Protein AF-C7DI67-F1 (afdb_monomer_lite)

Radius of gyration: 21.05 Å; chains: 1; bounding box: 58×27×81 Å

Sequence (191 aa):
MQEEKDVVPQWITAHDLLIRLKDELIGKAIALLHKEESEGRIKISGTLMSTPDKNSENENDMFILNNITAKIDEMHVQYESYLSSNSEKDPALIKRIEDLKKFLMAMDSINILVEYSKAMDPWIDEAALEIKSESAAQIIADTASRNPDRVEILNYICKNSYFRNEVLSKAELEIVESAARIILAHSNKIG

Foldseek 3Di:
DPPPDPDPQQLVVLLVLLVLLLVVLLVVLLVLVVVCVVVVVDDPPDDPDDDDDVVVVSVVSVVVLVVLLVCLVVLVVVLVVLVPDDDDQDPVSVVVSVSSVVVSVSNVSSNLSVVLSVVSPVLSVQSNVPSPDPHSLCSLLVSLLVDVSSLVSLVCLLPDCCNVPPRDDPVSNCSSVSSNVVNVVVVVVVD

pLDDT: mean 81.7, std 16.2, range [32.78, 97.44]

Structure (mmCIF, N/CA/C/O backbone):
data_AF-C7DI67-F1
#
_entry.id   AF-C7DI67-F1
#
loop_
_atom_site.group_PDB
_atom_site.id
_atom_site.type_symbol
_atom_site.label_atom_id
_atom_site.label_alt_id
_atom_site.label_comp_id
_atom_site.label_asym_id
_atom_site.label_entity_id
_atom_site.label_seq_id
_atom_site.pdbx_PDB_ins_code
_atom_site.Cartn_x
_atom_site.Cartn_y
_atom_site.Cartn_z
_atom_site.occupancy
_atom_site.B_iso_or_equiv
_atom_site.auth_seq_id
_atom_site.auth_comp_id
_atom_site.auth_asym_id
_atom_site.auth_atom_id
_atom_site.pdbx_PDB_model_num
ATOM 1 N N . MET A 1 1 ? 12.203 -10.598 -42.333 1.00 41.31 1 MET A N 1
ATOM 2 C CA . MET A 1 1 ? 11.483 -9.660 -41.452 1.00 41.31 1 MET A CA 1
ATOM 3 C C . MET A 1 1 ? 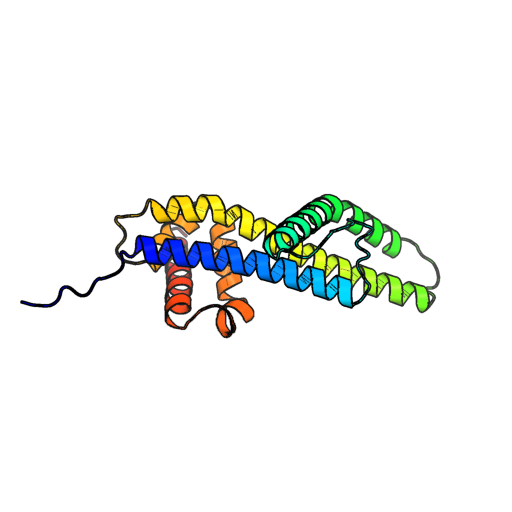11.392 -10.331 -40.100 1.00 41.31 1 MET A C 1
ATOM 5 O O . MET A 1 1 ? 10.694 -11.328 -39.991 1.00 41.31 1 MET A O 1
ATOM 9 N N . GLN A 1 2 ? 12.209 -9.902 -39.138 1.00 42.56 2 GLN A N 1
ATOM 10 C CA . GLN A 1 2 ? 11.999 -10.273 -37.740 1.00 42.56 2 GLN A CA 1
ATOM 11 C C . GLN A 1 2 ? 10.811 -9.447 -37.257 1.00 42.56 2 GLN A C 1
ATOM 13 O O . GLN A 1 2 ? 10.811 -8.234 -37.444 1.00 42.56 2 GLN A O 1
ATOM 18 N N . GLU A 1 3 ? 9.793 -10.112 -36.720 1.00 42.72 3 GLU A N 1
ATOM 19 C CA . GLU A 1 3 ? 8.748 -9.453 -35.944 1.00 42.72 3 GLU A CA 1
ATOM 20 C C . GLU A 1 3 ? 9.446 -8.737 -34.782 1.00 42.72 3 GLU A C 1
ATOM 22 O O . GLU A 1 3 ? 10.059 -9.385 -33.927 1.00 42.72 3 GLU A O 1
ATOM 27 N N . GLU A 1 4 ? 9.430 -7.404 -34.794 1.00 46.53 4 GLU A N 1
ATOM 28 C CA . GLU A 1 4 ? 9.723 -6.622 -33.600 1.00 46.53 4 GLU A CA 1
ATOM 29 C C . GLU A 1 4 ? 8.701 -7.067 -32.557 1.00 46.53 4 GLU A C 1
ATOM 31 O O . GLU A 1 4 ? 7.512 -6.783 -32.665 1.00 46.53 4 GLU A O 1
ATOM 36 N N . LYS A 1 5 ? 9.144 -7.863 -31.579 1.00 53.22 5 LYS A N 1
ATOM 37 C CA . LYS A 1 5 ? 8.357 -8.057 -30.366 1.00 53.22 5 LYS A CA 1
ATOM 38 C C . LYS A 1 5 ? 8.147 -6.664 -29.793 1.00 53.22 5 LYS A C 1
ATOM 40 O O . LYS A 1 5 ? 9.140 -6.005 -29.498 1.00 53.22 5 LYS A O 1
ATO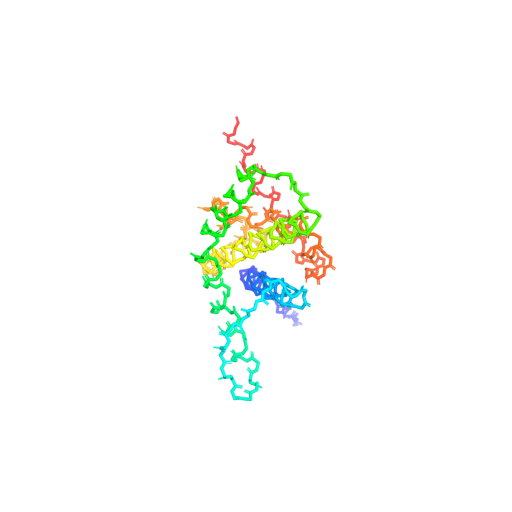M 45 N N . ASP A 1 6 ? 6.897 -6.247 -29.637 1.00 54.84 6 ASP A N 1
ATOM 46 C CA . ASP A 1 6 ? 6.540 -5.045 -28.888 1.00 54.84 6 ASP A CA 1
ATOM 47 C C . ASP A 1 6 ? 7.069 -5.196 -27.453 1.00 54.84 6 ASP A C 1
ATOM 49 O O . ASP A 1 6 ? 6.434 -5.788 -26.578 1.00 54.84 6 ASP A O 1
ATOM 53 N N . VAL A 1 7 ? 8.303 -4.744 -27.219 1.00 76.25 7 VAL A N 1
ATOM 54 C CA . VAL A 1 7 ? 8.907 -4.720 -25.891 1.00 76.25 7 VAL A CA 1
ATOM 55 C C . VAL A 1 7 ? 8.345 -3.495 -25.193 1.00 76.25 7 VAL A C 1
ATOM 57 O O . VAL A 1 7 ? 8.689 -2.367 -25.539 1.00 76.25 7 VAL A O 1
ATOM 60 N N . VAL A 1 8 ? 7.480 -3.723 -24.206 1.00 83.44 8 VAL A N 1
ATOM 61 C CA . VAL A 1 8 ? 6.951 -2.652 -23.358 1.00 83.44 8 VAL A CA 1
ATOM 62 C C . VAL A 1 8 ? 8.129 -1.906 -22.706 1.00 83.44 8 VAL A C 1
ATOM 64 O O . VAL A 1 8 ? 8.978 -2.544 -22.067 1.00 83.44 8 VAL A O 1
ATOM 67 N N . PRO A 1 9 ? 8.220 -0.573 -22.866 1.00 90.12 9 PRO A N 1
ATOM 68 C CA . PRO A 1 9 ? 9.235 0.235 -22.206 1.00 90.12 9 PRO A CA 1
ATOM 69 C C . PRO A 1 9 ? 9.248 0.026 -20.690 1.00 90.12 9 PRO A C 1
ATOM 71 O O . PRO A 1 9 ? 8.206 -0.018 -20.042 1.00 90.12 9 PRO A O 1
ATOM 74 N N . GLN A 1 10 ? 10.443 -0.051 -20.105 1.00 93.06 10 GLN A N 1
ATOM 75 C CA . GLN A 1 10 ? 10.614 -0.374 -18.684 1.00 93.06 10 GLN A CA 1
ATOM 76 C C . GLN A 1 10 ? 9.978 0.654 -17.740 1.00 93.06 10 GLN A C 1
ATOM 78 O O . GLN A 1 10 ? 9.508 0.285 -16.666 1.00 93.06 10 GLN A O 1
ATOM 83 N N . TRP A 1 11 ? 9.921 1.922 -18.153 1.00 92.12 11 TRP A N 1
ATOM 84 C CA . TRP A 1 11 ? 9.253 2.979 -17.397 1.00 92.12 11 TRP A CA 1
ATOM 85 C C . TRP A 1 11 ? 7.732 2.797 -17.352 1.00 92.12 11 TRP A C 1
ATOM 87 O O . TRP A 1 11 ? 7.143 3.066 -16.313 1.00 92.12 11 TRP A O 1
ATOM 97 N N . ILE A 1 12 ? 7.111 2.259 -18.413 1.00 93.06 12 ILE A N 1
ATOM 98 C CA . ILE A 1 12 ? 5.677 1.922 -18.415 1.00 93.06 12 ILE A CA 1
ATOM 99 C C . ILE A 1 12 ? 5.429 0.791 -17.423 1.00 93.06 12 ILE A C 1
ATOM 101 O O . ILE A 1 12 ? 4.568 0.908 -16.561 1.00 93.06 12 ILE A O 1
ATOM 105 N N . THR A 1 13 ? 6.250 -0.262 -17.466 1.00 93.94 13 THR A N 1
ATOM 106 C CA . THR A 1 13 ? 6.152 -1.376 -16.512 1.00 93.94 13 THR A CA 1
ATOM 107 C C . THR A 1 13 ? 6.290 -0.909 -15.059 1.00 93.94 13 THR A C 1
ATOM 109 O O . THR A 1 13 ? 5.547 -1.369 -14.197 1.00 93.94 13 THR A O 1
ATOM 112 N N . ALA A 1 14 ? 7.231 -0.003 -14.770 1.00 95.25 14 ALA A N 1
ATOM 113 C CA . ALA A 1 14 ? 7.402 0.557 -13.429 1.00 95.25 14 ALA A CA 1
ATOM 114 C C . ALA A 1 14 ? 6.194 1.407 -13.006 1.00 95.25 14 ALA A C 1
ATOM 116 O O . ALA A 1 14 ? 5.673 1.228 -11.908 1.00 95.25 14 ALA A O 1
ATOM 117 N N . HIS A 1 15 ? 5.740 2.300 -13.884 1.00 95.12 15 HIS A N 1
ATOM 118 C CA . HIS A 1 15 ? 4.594 3.173 -13.657 1.00 95.12 15 HIS A CA 1
ATOM 119 C C . HIS A 1 15 ? 3.305 2.382 -13.389 1.00 95.12 15 HIS A C 1
ATOM 121 O O . HIS A 1 15 ? 2.652 2.599 -12.369 1.00 95.12 15 HIS A O 1
ATOM 127 N N . ASP A 1 16 ? 2.979 1.414 -14.246 1.00 95.56 16 ASP A N 1
ATOM 128 C CA . ASP A 1 16 ? 1.764 0.602 -14.122 1.00 95.56 16 ASP A CA 1
ATOM 129 C C . ASP A 1 16 ? 1.781 -0.246 -12.847 1.00 95.56 16 ASP A C 1
ATOM 131 O O . ASP A 1 16 ? 0.767 -0.368 -12.156 1.00 95.56 16 ASP A O 1
ATOM 135 N N . LEU A 1 17 ? 2.950 -0.788 -12.486 1.00 96.94 17 LEU A N 1
ATOM 136 C CA . LEU A 1 17 ? 3.122 -1.515 -11.233 1.00 96.94 17 LEU A CA 1
ATOM 137 C C . LEU A 1 17 ? 2.886 -0.610 -10.016 1.00 96.94 17 LEU A C 1
ATOM 139 O O . LEU A 1 17 ? 2.222 -1.029 -9.069 1.00 96.94 17 LEU A O 1
ATOM 143 N N . LEU A 1 18 ? 3.394 0.627 -10.031 1.00 97.44 18 LEU A N 1
ATOM 144 C CA . LEU A 1 18 ? 3.177 1.581 -8.941 1.00 97.44 18 LEU A CA 1
ATOM 145 C C . LEU A 1 18 ? 1.705 2.013 -8.836 1.00 97.44 18 LEU A C 1
ATOM 147 O O . LEU A 1 18 ? 1.180 2.048 -7.725 1.00 97.44 18 LEU A O 1
ATOM 151 N N . ILE A 1 19 ? 1.015 2.261 -9.956 1.00 96.75 19 ILE A N 1
ATOM 152 C CA . ILE A 1 19 ? -0.437 2.528 -9.954 1.00 96.75 19 ILE A CA 1
ATOM 153 C C . ILE A 1 19 ? -1.189 1.358 -9.327 1.00 96.75 19 ILE A C 1
ATOM 155 O O . ILE A 1 19 ? -1.980 1.545 -8.405 1.00 96.75 19 ILE A O 1
ATOM 159 N N . ARG A 1 20 ? -0.900 0.136 -9.776 1.00 95.81 20 ARG A N 1
ATOM 160 C CA . ARG A 1 20 ? -1.569 -1.055 -9.257 1.00 95.81 20 ARG A CA 1
ATOM 161 C C . ARG A 1 20 ? -1.340 -1.229 -7.756 1.00 95.81 20 ARG A C 1
ATOM 163 O O . ARG A 1 20 ? -2.271 -1.525 -7.018 1.00 95.81 20 ARG A O 1
ATOM 170 N N . LEU A 1 21 ? -0.106 -1.043 -7.292 1.00 96.88 21 LEU A N 1
ATOM 171 C CA . LEU A 1 21 ? 0.229 -1.115 -5.869 1.00 96.88 21 LEU A CA 1
ATOM 172 C C . LEU A 1 21 ? -0.517 -0.053 -5.047 1.00 96.88 21 LEU A C 1
ATOM 174 O O . LEU A 1 21 ? -0.987 -0.368 -3.953 1.00 96.88 21 LEU A O 1
ATOM 178 N N . LYS A 1 22 ? -0.672 1.166 -5.577 1.00 96.31 22 LYS A N 1
ATOM 179 C CA . LYS A 1 22 ? -1.479 2.226 -4.957 1.00 96.31 22 LYS A CA 1
ATOM 180 C C . LYS A 1 22 ? -2.940 1.796 -4.820 1.00 96.31 22 LYS A C 1
ATOM 182 O O . LYS A 1 22 ? -3.493 1.884 -3.724 1.00 96.31 22 LYS A O 1
ATOM 187 N N . ASP A 1 23 ? -3.541 1.301 -5.898 1.00 93.38 23 ASP A N 1
ATOM 188 C CA . ASP A 1 23 ? -4.940 0.858 -5.895 1.00 93.38 23 ASP A CA 1
ATOM 189 C C . ASP A 1 23 ? -5.169 -0.281 -4.890 1.00 93.38 23 ASP A C 1
ATOM 191 O O . ASP A 1 23 ? -6.177 -0.309 -4.187 1.00 93.38 23 ASP A O 1
ATOM 195 N N . GLU A 1 24 ? -4.199 -1.184 -4.748 1.00 95.25 24 GLU A N 1
ATOM 196 C CA . GLU A 1 24 ? -4.250 -2.301 -3.797 1.00 95.25 24 GLU A CA 1
ATOM 197 C C . GLU A 1 24 ? -4.090 -1.857 -2.335 1.00 95.25 24 GLU A C 1
ATOM 199 O O . GLU A 1 24 ? -4.715 -2.433 -1.440 1.00 95.25 24 GLU A O 1
ATOM 204 N N . LEU A 1 25 ? -3.301 -0.810 -2.063 1.00 94.88 25 LEU A N 1
ATOM 205 C CA . LEU A 1 25 ? -3.246 -0.190 -0.733 1.00 94.88 25 LEU A CA 1
ATOM 206 C C . LEU A 1 25 ? -4.605 0.418 -0.355 1.00 94.88 25 LEU A C 1
ATOM 208 O O . LEU A 1 25 ? -5.091 0.174 0.753 1.00 94.88 25 LEU A O 1
ATOM 212 N N . ILE A 1 26 ? -5.240 1.143 -1.284 1.00 91.38 26 ILE A N 1
ATOM 213 C CA . ILE A 1 26 ? -6.584 1.712 -1.093 1.00 91.38 26 ILE A CA 1
ATOM 214 C C . ILE A 1 26 ? -7.611 0.595 -0.895 1.00 91.38 26 ILE A C 1
ATOM 216 O O . ILE A 1 26 ? -8.355 0.605 0.086 1.00 91.38 26 ILE A O 1
ATOM 220 N N . GLY A 1 27 ? -7.621 -0.405 -1.779 1.00 90.06 27 GLY A N 1
ATOM 221 C CA . GLY A 1 27 ? -8.543 -1.537 -1.707 1.00 90.06 27 GLY A CA 1
ATOM 222 C C . GLY A 1 27 ? -8.436 -2.284 -0.378 1.00 90.06 27 GLY A C 1
ATOM 223 O O . GLY A 1 27 ? -9.449 -2.640 0.226 1.00 90.06 27 GLY A O 1
ATOM 224 N N . LYS A 1 28 ? -7.217 -2.440 0.149 1.00 90.88 28 LYS A N 1
ATOM 225 C CA . LYS A 1 28 ? -6.990 -3.036 1.467 1.00 90.88 28 LYS A CA 1
ATOM 226 C C . LYS A 1 28 ? -7.491 -2.160 2.617 1.00 90.88 28 LYS A C 1
ATOM 228 O O . LYS A 1 28 ? -8.026 -2.703 3.584 1.00 90.88 28 LYS A O 1
ATOM 233 N N . ALA A 1 29 ? -7.347 -0.837 2.527 1.00 89.88 29 ALA A N 1
ATOM 234 C CA . ALA A 1 29 ? -7.889 0.085 3.526 1.00 89.88 29 ALA A CA 1
ATOM 235 C C . ALA A 1 29 ? -9.425 0.012 3.572 1.00 89.88 29 ALA A C 1
ATOM 237 O O . ALA A 1 29 ? -10.002 -0.116 4.652 1.00 89.88 29 ALA A O 1
ATOM 238 N N . ILE A 1 30 ? -10.073 -0.014 2.403 1.00 86.81 30 ILE A N 1
ATOM 239 C CA . ILE A 1 30 ? -11.528 -0.187 2.272 1.00 86.81 30 ILE A CA 1
ATOM 240 C C . ILE A 1 30 ? -11.967 -1.556 2.814 1.00 86.81 30 ILE A C 1
ATOM 242 O O . ILE A 1 30 ? -12.925 -1.654 3.578 1.00 86.81 30 ILE A O 1
ATOM 246 N N . ALA A 1 31 ? -11.239 -2.630 2.495 1.00 88.56 31 ALA A N 1
ATOM 247 C CA . ALA A 1 31 ? -11.551 -3.963 3.010 1.00 88.56 31 ALA A CA 1
ATOM 248 C C . ALA A 1 31 ? -11.455 -4.040 4.546 1.00 88.56 31 ALA A C 1
ATOM 250 O O . ALA A 1 31 ? -12.284 -4.690 5.186 1.00 88.56 31 ALA A O 1
ATOM 251 N N . LEU A 1 32 ? -10.468 -3.366 5.149 1.00 88.50 32 LEU A N 1
ATOM 252 C CA . LEU A 1 32 ? -10.369 -3.245 6.605 1.00 88.50 32 LEU A CA 1
ATOM 253 C C . LEU A 1 32 ? -11.535 -2.436 7.181 1.00 88.50 32 LEU A C 1
ATOM 255 O O . LEU A 1 32 ? -12.115 -2.865 8.175 1.00 88.50 32 LEU A O 1
ATOM 259 N N . LEU A 1 33 ? -11.927 -1.332 6.542 1.00 85.00 33 LEU A N 1
ATOM 260 C CA . LEU A 1 33 ? -13.081 -0.532 6.957 1.00 85.00 33 LEU A CA 1
ATOM 261 C C . LEU A 1 33 ? -14.369 -1.372 6.994 1.00 85.00 33 LEU A C 1
ATOM 263 O O . LEU A 1 33 ? -15.036 -1.430 8.028 1.00 85.00 33 LEU A O 1
ATOM 267 N N . HIS A 1 34 ? -14.673 -2.087 5.908 1.00 84.31 34 HIS A N 1
ATOM 268 C CA . HIS A 1 34 ? -15.852 -2.956 5.828 1.00 84.31 34 HIS A CA 1
ATOM 269 C C . HIS A 1 34 ? -15.811 -4.111 6.830 1.00 84.31 34 HIS A C 1
ATOM 271 O O . HIS A 1 34 ? -16.842 -4.510 7.375 1.00 84.31 34 HIS A O 1
ATOM 277 N N . LYS A 1 35 ? -14.622 -4.646 7.124 1.00 85.81 35 LYS A N 1
ATOM 278 C CA . LYS A 1 35 ? -14.467 -5.652 8.176 1.00 85.81 35 LYS A CA 1
ATOM 279 C C . LYS A 1 35 ? -14.860 -5.080 9.540 1.00 85.81 35 LYS A C 1
ATOM 281 O O . LYS A 1 35 ? -15.667 -5.689 10.241 1.00 85.81 35 LYS A O 1
ATOM 286 N N . GLU A 1 36 ? -14.349 -3.907 9.897 1.00 82.50 36 GLU A N 1
ATOM 287 C CA . GLU A 1 36 ? -14.667 -3.247 11.170 1.00 82.50 36 GLU A CA 1
ATOM 288 C C . GLU A 1 36 ? -16.152 -2.849 11.283 1.00 82.50 36 GLU A C 1
ATOM 290 O O . GLU A 1 36 ? -16.734 -2.925 12.371 1.00 82.50 36 GLU A O 1
ATOM 295 N N . GLU A 1 37 ? -16.790 -2.492 10.164 1.00 79.06 37 GLU A N 1
ATOM 296 C CA . GLU A 1 37 ? -18.241 -2.295 10.076 1.00 79.06 37 GLU A CA 1
ATOM 297 C C . GLU A 1 37 ? -19.005 -3.604 10.327 1.00 79.06 37 GLU A C 1
ATOM 299 O O . GLU A 1 37 ? -19.897 -3.649 11.178 1.00 79.06 37 GLU A O 1
ATOM 304 N N . SER A 1 38 ? -18.625 -4.693 9.649 1.00 79.62 38 SER A N 1
ATOM 305 C CA . SER A 1 38 ? -19.274 -6.004 9.801 1.00 79.62 38 SER A CA 1
ATOM 306 C C . SER A 1 38 ? -19.144 -6.575 11.217 1.00 79.62 38 SER A C 1
ATOM 308 O O . SER A 1 38 ? -20.039 -7.268 11.703 1.00 79.62 38 SER A O 1
ATOM 310 N N . GLU A 1 39 ? -18.053 -6.240 11.910 1.00 79.25 39 GLU A N 1
ATOM 311 C CA . GLU A 1 39 ? -17.815 -6.613 13.304 1.00 79.25 39 GLU A CA 1
ATOM 312 C C . GLU A 1 39 ? -18.511 -5.660 14.300 1.00 79.25 39 GLU A C 1
ATOM 314 O O . GLU A 1 39 ? -18.400 -5.835 15.516 1.00 79.25 39 GLU A O 1
ATOM 319 N N . GLY A 1 40 ? -19.263 -4.671 13.801 1.00 69.38 40 GLY A N 1
ATOM 320 C CA . GLY A 1 40 ? -20.090 -3.755 14.585 1.00 69.38 40 GLY A CA 1
ATOM 321 C C . GLY A 1 40 ? -19.300 -2.728 15.395 1.00 69.38 40 GLY A C 1
ATOM 322 O O . GLY A 1 40 ? -19.869 -2.099 16.292 1.00 69.38 40 GLY A O 1
ATOM 323 N N . ARG A 1 41 ? -18.000 -2.565 15.109 1.00 70.75 41 ARG A N 1
ATOM 324 C CA . ARG A 1 41 ? -17.122 -1.612 15.808 1.00 70.75 41 ARG A CA 1
ATOM 325 C C . ARG A 1 41 ? -17.218 -0.203 15.236 1.00 70.75 41 ARG A C 1
ATOM 327 O O . ARG A 1 41 ? -17.024 0.756 15.977 1.00 70.75 41 ARG A O 1
ATOM 334 N N . ILE A 1 42 ? -17.612 -0.074 13.970 1.00 63.62 42 ILE A N 1
ATOM 335 C CA . ILE A 1 42 ? -17.919 1.207 13.328 1.00 63.62 42 ILE A CA 1
ATOM 336 C C . ILE A 1 42 ? -19.425 1.310 13.097 1.00 63.62 42 ILE A C 1
ATOM 338 O O . ILE A 1 42 ? -20.047 0.408 12.544 1.00 63.62 42 ILE A O 1
ATOM 342 N N . LYS A 1 43 ? -20.017 2.443 13.491 1.00 55.28 43 LYS A N 1
ATOM 343 C CA . LYS A 1 43 ? -21.339 2.864 13.013 1.00 55.28 43 LYS A CA 1
ATOM 344 C C . LYS A 1 43 ? -21.174 4.070 12.105 1.00 55.28 43 LYS A C 1
ATOM 346 O O . LYS A 1 43 ? -21.052 5.195 12.591 1.00 55.28 43 LYS A O 1
ATOM 351 N N . ILE A 1 44 ? -21.214 3.841 10.797 1.00 54.97 44 ILE A N 1
ATOM 352 C CA . ILE A 1 44 ? -21.258 4.915 9.804 1.00 54.97 44 ILE A CA 1
ATOM 353 C C . ILE A 1 44 ? -22.667 5.518 9.874 1.00 54.97 44 ILE A C 1
ATOM 355 O O . ILE A 1 44 ? -23.632 4.993 9.322 1.00 54.97 44 ILE A O 1
ATOM 359 N N . SER A 1 45 ? -22.827 6.576 10.670 1.00 41.88 45 SER A N 1
ATOM 360 C CA . SER A 1 45 ? -24.122 7.238 10.835 1.00 41.88 45 SER A CA 1
ATOM 361 C C . SER A 1 45 ? -24.427 8.097 9.612 1.00 41.88 45 SER A C 1
ATOM 363 O O . SER A 1 45 ? -24.002 9.242 9.543 1.00 41.88 45 SER A O 1
ATOM 365 N N . GLY A 1 46 ? -25.202 7.527 8.688 1.00 41.34 46 GLY A N 1
ATOM 366 C CA . GLY A 1 46 ? -26.039 8.246 7.732 1.00 41.34 46 GLY A CA 1
ATOM 367 C C . GLY A 1 46 ? -25.314 9.032 6.642 1.00 41.34 46 GLY A C 1
ATOM 368 O O . GLY A 1 46 ? -25.156 10.242 6.756 1.00 41.34 46 GLY A O 1
ATOM 369 N N . THR A 1 47 ? -25.104 8.381 5.500 1.00 34.31 47 THR A N 1
ATOM 370 C CA . THR A 1 47 ? -25.249 9.052 4.205 1.00 34.31 47 THR A CA 1
ATOM 371 C C . THR A 1 47 ? -26.323 8.291 3.435 1.00 34.31 47 THR A C 1
ATOM 373 O O . THR A 1 47 ? -26.144 7.131 3.075 1.00 34.31 47 THR A O 1
ATOM 376 N N . LEU A 1 48 ? -27.495 8.908 3.264 1.00 32.91 48 LEU A N 1
ATOM 377 C CA . LEU A 1 48 ? -28.556 8.419 2.381 1.00 32.91 48 LEU A CA 1
ATOM 378 C C . LEU A 1 48 ? -27.984 8.326 0.960 1.00 32.91 48 LEU A C 1
ATOM 380 O O . LEU A 1 48 ? -27.905 9.342 0.277 1.00 32.91 48 LEU A O 1
ATOM 384 N N . MET A 1 49 ? -27.582 7.136 0.512 1.00 33.53 49 MET A N 1
ATOM 385 C CA . MET A 1 49 ? -27.200 6.921 -0.883 1.00 33.53 49 MET A CA 1
ATOM 386 C C . MET A 1 49 ? -28.333 6.234 -1.633 1.00 33.53 49 MET A C 1
ATOM 388 O O . MET A 1 49 ? -28.789 5.139 -1.303 1.00 33.53 49 MET A O 1
ATOM 392 N N . SER A 1 50 ? -28.836 6.961 -2.625 1.00 32.78 50 SER A N 1
ATOM 393 C CA . SER A 1 50 ? -29.838 6.487 -3.568 1.00 32.78 50 SER A CA 1
ATOM 394 C C . SER A 1 50 ? -29.092 5.704 -4.641 1.00 32.78 50 SER A C 1
ATOM 396 O O . SER A 1 50 ? -28.343 6.314 -5.389 1.00 32.78 50 SER A O 1
ATOM 398 N N . THR A 1 51 ? -29.327 4.390 -4.713 1.00 35.16 51 THR A N 1
ATOM 399 C CA . THR A 1 51 ? -28.832 3.436 -5.734 1.00 35.16 51 THR A CA 1
ATOM 400 C C . THR A 1 51 ? -27.301 3.336 -5.919 1.00 35.16 51 THR A C 1
ATOM 402 O O . THR A 1 51 ? -26.649 4.330 -6.209 1.00 35.16 51 THR A O 1
ATOM 405 N N . PRO A 1 52 ? -26.714 2.128 -5.813 1.00 45.31 52 PRO A N 1
ATOM 406 C CA . PRO A 1 52 ? -25.269 1.948 -5.834 1.00 45.31 52 PRO A CA 1
ATOM 407 C C . PRO A 1 52 ? -24.730 2.015 -7.265 1.00 45.31 52 PRO A C 1
ATOM 409 O O . PRO A 1 52 ? -24.896 1.082 -8.051 1.00 45.31 52 PRO A O 1
ATOM 412 N N . ASP A 1 53 ? -24.046 3.107 -7.587 1.00 47.56 53 ASP A N 1
ATOM 413 C CA . ASP A 1 53 ? -22.973 3.074 -8.576 1.00 47.56 53 ASP A CA 1
ATOM 414 C C . ASP A 1 53 ? -21.673 2.766 -7.826 1.00 47.56 53 ASP A C 1
ATOM 416 O O . ASP A 1 53 ? -21.323 3.477 -6.883 1.00 47.56 53 ASP A O 1
ATOM 420 N N . LYS A 1 54 ? -20.925 1.737 -8.239 1.00 52.97 54 LYS A N 1
ATOM 421 C CA . LYS A 1 54 ? -19.664 1.333 -7.575 1.00 52.97 54 LYS A CA 1
ATOM 422 C C . LYS A 1 54 ? -18.647 2.475 -7.438 1.00 52.97 54 LYS A C 1
ATOM 424 O O . LYS A 1 54 ? -17.858 2.490 -6.501 1.00 52.97 54 LYS A O 1
ATOM 429 N N . ASN A 1 55 ? -18.676 3.445 -8.353 1.00 53.00 55 ASN A N 1
ATOM 430 C CA . ASN A 1 55 ? -17.814 4.625 -8.273 1.00 53.00 55 ASN A CA 1
ATOM 431 C C . ASN A 1 55 ? -18.213 5.556 -7.115 1.00 53.00 55 ASN A C 1
ATOM 433 O O . ASN A 1 55 ? -17.339 6.117 -6.466 1.00 53.00 55 ASN A O 1
ATOM 437 N N . SER A 1 56 ? -19.511 5.663 -6.809 1.00 59.34 56 SER A N 1
ATOM 438 C CA . SER A 1 56 ? -20.010 6.454 -5.675 1.00 59.34 56 SER A CA 1
ATOM 439 C C . SER A 1 56 ? -19.707 5.802 -4.320 1.00 59.34 56 SER A C 1
ATOM 441 O O . SER A 1 56 ? -19.495 6.505 -3.334 1.00 59.34 56 SER A O 1
ATOM 443 N N . GLU A 1 57 ? -19.631 4.465 -4.272 1.00 65.88 57 GLU A N 1
ATOM 444 C CA . GLU A 1 57 ? -19.256 3.714 -3.066 1.00 65.88 57 GLU A CA 1
ATOM 445 C C . GLU A 1 57 ? -17.786 3.958 -2.699 1.00 65.88 57 GLU A C 1
ATOM 447 O O . GLU A 1 57 ? -17.508 4.379 -1.581 1.00 65.88 57 GLU A O 1
ATOM 452 N N . ASN A 1 58 ? -16.860 3.839 -3.659 1.00 68.56 58 ASN A N 1
ATOM 453 C CA . ASN A 1 58 ? -15.434 4.092 -3.412 1.00 68.56 58 ASN A CA 1
ATOM 454 C C . ASN A 1 58 ? -15.145 5.538 -2.968 1.00 68.56 58 ASN A C 1
ATOM 456 O O . ASN A 1 58 ? -14.296 5.767 -2.106 1.00 68.56 58 ASN A O 1
ATOM 460 N N . GLU A 1 59 ? -15.831 6.528 -3.547 1.00 70.62 59 GLU A N 1
ATOM 461 C CA . GLU A 1 59 ? -15.694 7.932 -3.133 1.00 70.62 59 GLU A CA 1
ATOM 462 C C . GLU A 1 59 ? -16.181 8.150 -1.695 1.00 70.62 59 GLU A C 1
ATOM 464 O O . GLU A 1 59 ? -15.535 8.857 -0.914 1.00 70.62 59 GLU A O 1
ATOM 469 N N . ASN A 1 60 ? -17.291 7.510 -1.320 1.00 74.50 60 ASN A N 1
ATOM 470 C CA . ASN A 1 60 ? -17.809 7.553 0.041 1.00 74.50 60 ASN A CA 1
ATOM 471 C C . ASN A 1 60 ? -16.877 6.837 1.029 1.00 74.50 60 ASN A C 1
ATOM 473 O O . ASN A 1 60 ? -16.602 7.377 2.100 1.00 74.50 60 ASN A O 1
ATOM 477 N N . ASP A 1 61 ? -16.327 5.682 0.659 1.00 77.19 61 ASP A N 1
ATOM 478 C CA . ASP A 1 61 ? -15.369 4.957 1.494 1.00 77.19 61 ASP A CA 1
ATOM 479 C C . ASP A 1 61 ? -14.108 5.792 1.712 1.00 77.19 61 ASP A C 1
ATOM 481 O O . ASP A 1 61 ? -13.670 5.965 2.847 1.00 77.19 61 ASP A O 1
ATOM 485 N N . MET A 1 62 ? -13.580 6.428 0.665 1.00 75.62 62 MET A N 1
ATOM 486 C CA . MET A 1 62 ? -12.456 7.360 0.793 1.00 75.62 62 MET A CA 1
ATOM 487 C C . MET A 1 62 ? -12.792 8.576 1.663 1.00 75.62 62 MET A C 1
ATOM 489 O O . MET A 1 62 ? -11.937 9.050 2.419 1.00 75.62 62 MET A O 1
ATOM 493 N N . PHE A 1 63 ? -14.024 9.087 1.611 1.00 77.69 63 PHE A N 1
ATOM 494 C CA . PHE A 1 63 ? -14.480 10.139 2.522 1.00 77.69 63 PHE A CA 1
ATOM 495 C C . PHE A 1 63 ? -14.512 9.655 3.980 1.00 77.69 63 PHE A C 1
ATOM 497 O O . PHE A 1 63 ? -14.049 10.366 4.878 1.00 77.69 63 PHE A O 1
ATOM 504 N N . ILE A 1 64 ? -15.011 8.443 4.233 1.00 76.44 64 ILE A N 1
ATOM 505 C CA . ILE A 1 64 ? -15.038 7.834 5.568 1.00 76.44 64 ILE A CA 1
ATOM 506 C C . ILE A 1 64 ? -13.613 7.606 6.079 1.00 76.44 64 ILE A C 1
ATOM 508 O O . ILE A 1 64 ? -13.308 8.018 7.199 1.00 76.44 64 ILE A O 1
ATOM 512 N N . LEU A 1 65 ? -12.730 7.041 5.251 1.00 79.06 65 LEU A N 1
ATOM 513 C CA . LEU A 1 65 ? -11.320 6.822 5.572 1.00 79.06 65 LEU A CA 1
ATOM 514 C C . LEU A 1 65 ? -10.646 8.138 5.969 1.00 79.06 65 LEU A C 1
ATOM 516 O O . LEU A 1 65 ? -10.080 8.216 7.053 1.00 79.06 65 LEU A O 1
ATOM 520 N N . ASN A 1 66 ? -10.791 9.199 5.166 1.00 77.88 66 ASN A N 1
ATOM 521 C CA . ASN A 1 66 ? -10.188 10.499 5.475 1.00 77.88 66 ASN A CA 1
ATOM 522 C C . ASN A 1 66 ? -10.721 11.110 6.789 1.00 77.88 66 ASN A C 1
ATOM 524 O O . ASN A 1 66 ? -9.955 11.694 7.559 1.00 77.88 66 ASN A O 1
ATOM 528 N N . ASN A 1 67 ? -12.019 10.967 7.078 1.00 77.44 67 ASN A N 1
ATOM 529 C CA . ASN A 1 67 ? -12.599 11.442 8.340 1.00 77.44 67 ASN A CA 1
ATOM 530 C C . ASN A 1 67 ? -12.119 10.638 9.551 1.00 77.44 67 ASN A C 1
ATOM 532 O O . ASN A 1 67 ? -11.906 11.208 10.620 1.00 77.44 67 ASN A O 1
ATOM 536 N N . ILE A 1 68 ? -11.974 9.324 9.393 1.00 73.38 68 ILE A N 1
ATOM 537 C CA . ILE A 1 68 ? -11.446 8.431 10.424 1.00 73.38 68 ILE A CA 1
ATOM 538 C C . ILE A 1 68 ? -9.990 8.783 10.719 1.00 73.38 68 ILE A C 1
ATOM 540 O O . ILE A 1 68 ? -9.650 8.996 11.882 1.00 73.38 68 ILE A O 1
ATOM 544 N N . THR A 1 69 ? -9.156 8.919 9.683 1.00 74.62 69 THR A N 1
ATOM 545 C CA . THR A 1 69 ? -7.744 9.293 9.840 1.00 74.62 69 THR A CA 1
ATOM 546 C C . THR A 1 69 ? -7.598 10.652 10.519 1.00 74.62 69 THR A C 1
ATOM 548 O O . THR A 1 69 ? -6.758 10.811 11.394 1.00 74.62 69 THR A O 1
ATOM 551 N N . ALA A 1 70 ? -8.482 11.613 10.225 1.00 78.44 70 ALA A N 1
ATOM 552 C CA . ALA A 1 70 ? -8.464 12.928 10.870 1.00 78.44 70 ALA A CA 1
ATOM 553 C C . ALA A 1 70 ? -8.846 12.904 12.363 1.00 78.44 70 ALA A C 1
ATOM 555 O O . ALA A 1 70 ? -8.589 13.871 13.077 1.00 78.44 70 ALA A O 1
ATOM 556 N N . LYS A 1 71 ? -9.488 11.829 12.835 1.00 77.31 71 LYS A N 1
ATOM 557 C CA . LYS A 1 71 ? -9.966 11.685 14.218 1.00 77.31 71 LYS A CA 1
ATOM 558 C C . LYS A 1 71 ? -9.182 10.653 15.024 1.00 77.31 71 LYS A C 1
ATOM 560 O O . LYS A 1 71 ? -9.520 10.422 16.183 1.00 77.31 71 LYS A O 1
ATOM 565 N N . ILE A 1 72 ? -8.168 10.017 14.439 1.00 81.56 72 ILE A N 1
ATOM 566 C CA . ILE A 1 72 ? -7.471 8.891 15.068 1.00 81.56 72 ILE A CA 1
ATOM 567 C C . ILE A 1 72 ? -6.792 9.291 16.385 1.00 81.56 72 ILE A C 1
ATOM 569 O O . ILE A 1 72 ? -6.929 8.586 17.383 1.00 81.56 72 ILE A O 1
ATOM 573 N N . ASP A 1 73 ? -6.185 10.478 16.429 1.00 81.88 73 ASP A N 1
ATOM 574 C CA . ASP A 1 73 ? -5.542 11.020 17.630 1.00 81.88 73 ASP A CA 1
ATOM 575 C C . ASP A 1 73 ? -6.546 11.238 18.769 1.00 81.88 73 ASP A C 1
ATOM 577 O O . ASP A 1 73 ? -6.276 10.914 19.926 1.00 81.88 73 ASP A O 1
ATOM 581 N N . GLU A 1 74 ? -7.746 11.732 18.448 1.00 79.12 74 GLU A N 1
ATOM 582 C CA . GLU A 1 74 ? -8.824 11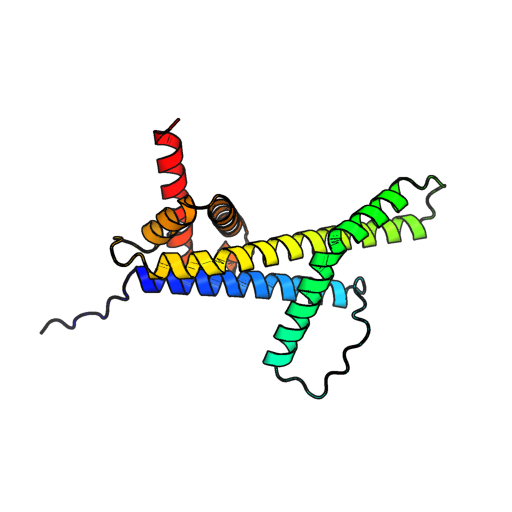.903 19.427 1.00 79.12 74 GLU A CA 1
ATOM 583 C C . GLU A 1 74 ? -9.250 10.548 20.014 1.00 79.12 74 GLU A C 1
ATOM 585 O O . GLU A 1 74 ? -9.479 10.430 21.220 1.00 79.12 74 GLU A O 1
ATOM 590 N N . MET A 1 75 ? -9.311 9.503 19.182 1.00 77.06 75 MET A N 1
ATOM 591 C CA . MET A 1 75 ? -9.662 8.152 19.623 1.00 77.06 75 MET A CA 1
ATOM 592 C C . MET A 1 75 ? -8.571 7.528 20.509 1.00 77.06 75 MET A C 1
ATOM 594 O O . MET A 1 75 ? -8.901 6.866 21.498 1.00 77.06 75 MET A O 1
ATOM 598 N N . HIS A 1 76 ? -7.288 7.769 20.211 1.00 80.44 76 HIS A N 1
ATOM 599 C CA . HIS A 1 76 ? -6.173 7.357 21.077 1.00 80.44 76 HIS A CA 1
ATOM 600 C C . HIS A 1 76 ? -6.257 8.025 22.452 1.00 80.44 76 HIS A C 1
ATOM 602 O O . HIS A 1 76 ? -6.193 7.335 23.471 1.00 80.44 76 HIS A O 1
ATOM 608 N N . VAL A 1 77 ? -6.525 9.334 22.500 1.00 82.56 77 VAL A N 1
ATOM 609 C CA . VAL A 1 77 ? -6.717 10.072 23.763 1.00 82.56 77 VAL A CA 1
ATOM 610 C C . VAL A 1 77 ? -7.880 9.496 24.582 1.00 82.56 77 VAL A C 1
ATOM 612 O O . VAL A 1 77 ? -7.769 9.331 25.802 1.00 82.56 77 VAL A O 1
ATOM 615 N N . GLN A 1 78 ? -8.992 9.137 23.932 1.00 74.31 78 GLN A N 1
ATOM 616 C CA . GLN A 1 78 ? -10.121 8.490 24.610 1.00 74.31 78 GLN A CA 1
ATOM 617 C C . GLN A 1 78 ? -9.721 7.133 25.208 1.00 74.31 78 GLN A C 1
ATOM 619 O O . GLN A 1 78 ? -10.048 6.846 26.361 1.00 74.31 78 GLN A O 1
ATOM 624 N N . TYR A 1 79 ? -8.982 6.305 24.466 1.00 79.00 79 TYR A N 1
ATOM 625 C CA . TYR A 1 79 ? -8.507 5.008 24.953 1.00 79.00 79 TYR A CA 1
ATOM 626 C C . TYR A 1 79 ? -7.532 5.132 26.132 1.00 79.00 79 TYR A C 1
ATOM 628 O O . TYR A 1 79 ? -7.685 4.419 27.127 1.00 79.00 79 TYR A O 1
ATOM 636 N N . GLU A 1 80 ? -6.588 6.073 26.085 1.00 82.50 80 GLU A N 1
ATOM 637 C CA . GLU A 1 80 ? -5.686 6.352 27.210 1.00 82.50 80 GLU A CA 1
ATOM 638 C C . GLU A 1 80 ? -6.452 6.798 28.466 1.00 82.50 80 GLU A C 1
ATOM 640 O O . GLU A 1 80 ? -6.136 6.369 29.584 1.00 82.50 80 GLU A O 1
ATOM 645 N N . SER A 1 81 ? -7.518 7.586 28.293 1.00 80.31 81 SER A N 1
ATOM 646 C CA . SER A 1 81 ? -8.426 7.972 29.381 1.00 80.31 81 SER A CA 1
ATOM 647 C C . SER A 1 81 ? -9.148 6.760 30.002 1.00 80.31 81 SER A C 1
ATOM 649 O O . SER A 1 81 ? -9.271 6.650 31.228 1.00 80.31 81 SER A O 1
ATOM 651 N N . TYR A 1 82 ? -9.559 5.784 29.184 1.00 73.44 82 TYR A N 1
ATOM 652 C CA . TYR A 1 82 ? -10.148 4.525 29.666 1.00 73.44 82 TYR A CA 1
ATOM 653 C C . TYR A 1 82 ? -9.146 3.608 30.380 1.00 73.44 82 TYR A C 1
ATOM 655 O O . TYR A 1 82 ? -9.526 2.847 31.272 1.00 73.44 82 TYR A O 1
ATOM 663 N N . LEU A 1 83 ? -7.864 3.656 30.014 1.00 77.56 83 LEU A N 1
ATOM 664 C CA . LEU A 1 83 ? -6.822 2.888 30.702 1.00 77.56 83 LEU A CA 1
ATOM 665 C C . LEU A 1 83 ? -6.448 3.485 32.062 1.00 77.56 83 LEU A C 1
ATOM 667 O O . LEU A 1 83 ? -6.135 2.736 32.988 1.00 77.56 83 LEU A O 1
ATOM 671 N N . SER A 1 84 ? -6.481 4.813 32.171 1.00 75.06 84 SER A N 1
ATOM 672 C CA . SER A 1 84 ? -6.118 5.565 33.378 1.00 75.06 84 SER A CA 1
ATOM 673 C C . SER A 1 84 ? -7.260 5.684 34.396 1.00 75.06 84 SER A C 1
ATOM 675 O O . SER A 1 84 ? -7.014 5.981 35.568 1.00 75.06 84 SER A O 1
ATOM 677 N N . SER A 1 85 ? -8.500 5.386 33.997 1.00 70.56 85 SER A N 1
ATOM 678 C CA . SER A 1 85 ?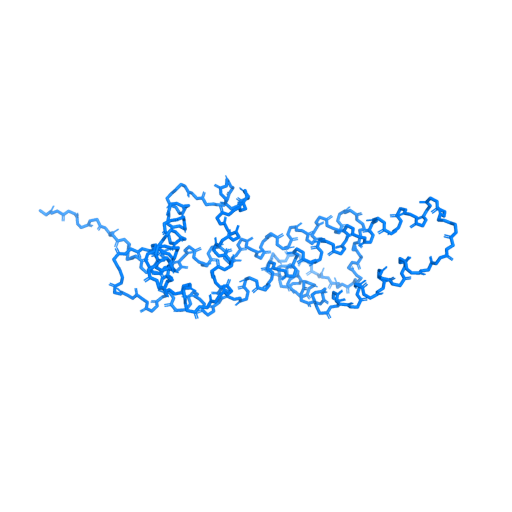 -9.641 5.300 34.911 1.00 70.56 85 SER A CA 1
ATOM 679 C C . SER A 1 85 ? -9.582 4.009 35.741 1.00 70.56 85 SER A C 1
ATOM 681 O O . SER A 1 85 ? -9.965 2.917 35.324 1.00 70.56 85 SER A O 1
ATOM 683 N N . ASN A 1 86 ? -9.066 4.154 36.961 1.00 58.09 86 ASN A N 1
ATOM 684 C CA . ASN A 1 86 ? -8.969 3.101 37.965 1.00 58.09 86 ASN A CA 1
ATOM 685 C C . ASN A 1 86 ? -10.351 2.823 38.582 1.00 58.09 86 ASN A C 1
ATOM 687 O O . ASN A 1 86 ? -10.857 3.617 39.372 1.00 58.09 86 ASN A O 1
ATOM 691 N N . SER A 1 87 ? -10.955 1.686 38.252 1.00 52.47 87 SER A N 1
ATOM 692 C CA . SER A 1 87 ? -11.971 1.038 39.089 1.00 52.47 87 SER A CA 1
ATOM 693 C C . SER A 1 87 ? -12.030 -0.439 38.717 1.00 52.47 87 SER A C 1
ATOM 695 O O . SER A 1 87 ? -11.744 -0.787 37.572 1.00 52.47 87 SER A O 1
ATOM 697 N N . GLU A 1 88 ? -12.297 -1.302 39.699 1.00 61.25 88 GLU A N 1
ATOM 698 C CA . GLU A 1 88 ? -12.447 -2.754 39.545 1.00 61.25 88 GLU A CA 1
ATOM 699 C C . GLU A 1 88 ? -13.122 -3.087 38.211 1.00 61.25 88 GLU A C 1
ATOM 701 O O . GLU A 1 88 ? -14.285 -2.750 37.985 1.00 61.25 88 GLU A O 1
ATOM 706 N N . LYS A 1 89 ? -12.349 -3.653 37.275 1.00 61.72 89 LYS A N 1
ATOM 707 C CA . LYS A 1 89 ? -12.788 -3.755 35.887 1.00 61.72 89 LYS A CA 1
ATOM 708 C C . LYS A 1 89 ? -13.853 -4.841 35.776 1.00 61.72 89 LYS A C 1
ATOM 710 O O . LYS A 1 89 ? -13.534 -6.020 35.647 1.00 61.72 89 LYS A O 1
ATOM 715 N N . ASP A 1 90 ? -15.112 -4.418 35.823 1.00 78.94 90 ASP A N 1
ATOM 716 C CA . ASP A 1 90 ? -16.267 -5.197 35.382 1.00 78.94 90 ASP A CA 1
ATOM 717 C C . ASP A 1 90 ? -15.920 -5.902 34.049 1.00 78.94 90 ASP A C 1
ATOM 719 O O . ASP A 1 90 ? -15.413 -5.242 33.131 1.00 78.94 90 ASP A O 1
ATOM 723 N N . PRO A 1 91 ? -16.168 -7.219 33.902 1.00 79.38 91 PRO A N 1
ATOM 724 C CA . PRO A 1 91 ? -15.980 -7.942 32.644 1.00 79.38 91 PRO A CA 1
ATOM 725 C C . PRO A 1 91 ? -16.556 -7.233 31.406 1.00 79.38 91 PRO A C 1
ATOM 727 O O . PRO A 1 91 ? -15.968 -7.309 30.324 1.00 79.38 91 PRO A O 1
ATOM 730 N N . ALA A 1 92 ? -17.668 -6.500 31.545 1.00 78.06 92 ALA A N 1
ATOM 731 C CA . ALA A 1 92 ? -18.242 -5.721 30.447 1.00 78.06 92 ALA A CA 1
ATOM 732 C C . ALA A 1 92 ? -17.360 -4.527 30.030 1.00 78.06 92 ALA A C 1
ATOM 734 O O . ALA A 1 92 ? -17.273 -4.205 28.841 1.00 78.06 92 ALA A O 1
ATOM 735 N N . LEU A 1 93 ? -16.682 -3.886 30.986 1.00 74.81 93 LEU A N 1
ATOM 736 C CA . LEU A 1 93 ? -15.742 -2.795 30.731 1.00 74.81 93 LEU A CA 1
ATOM 737 C C . LEU A 1 93 ? -14.445 -3.317 30.099 1.00 74.81 93 LEU A C 1
ATOM 739 O O . LEU A 1 93 ? -13.952 -2.707 29.154 1.00 74.81 93 LEU A O 1
ATOM 743 N N . ILE A 1 94 ? -13.936 -4.470 30.553 1.00 80.25 94 ILE A N 1
ATOM 744 C CA . ILE A 1 94 ? -12.763 -5.127 29.943 1.00 80.25 94 ILE A CA 1
ATOM 745 C C . ILE A 1 94 ? -13.028 -5.413 28.466 1.00 80.25 94 ILE A C 1
ATOM 747 O O . ILE A 1 94 ? -12.233 -5.015 27.617 1.00 80.25 94 ILE A O 1
ATOM 751 N N . LYS A 1 95 ? -14.181 -6.019 28.153 1.00 79.75 95 LYS A N 1
ATOM 752 C CA . LYS A 1 95 ? -14.566 -6.316 26.771 1.00 79.75 95 LYS A CA 1
ATOM 753 C C . LYS A 1 95 ? -14.608 -5.053 25.902 1.00 79.75 95 LYS A C 1
ATOM 755 O O . LYS A 1 95 ? -14.074 -5.053 24.800 1.00 79.75 95 LYS A O 1
ATOM 760 N N . ARG A 1 96 ? -15.182 -3.956 26.408 1.00 75.62 96 ARG A N 1
ATOM 761 C CA . ARG A 1 96 ? -15.226 -2.672 25.681 1.00 75.62 96 ARG A CA 1
ATOM 762 C C . ARG A 1 96 ? -13.839 -2.086 25.428 1.00 75.62 96 ARG A C 1
ATOM 764 O O . ARG A 1 96 ? -13.600 -1.578 24.340 1.00 75.62 96 ARG A O 1
ATOM 771 N N . ILE A 1 97 ? -12.934 -2.163 26.405 1.00 78.12 97 ILE A N 1
ATOM 772 C CA . ILE A 1 97 ? -11.547 -1.700 26.251 1.00 78.12 97 ILE A CA 1
ATOM 773 C C . ILE A 1 97 ? -10.815 -2.548 25.201 1.00 78.12 97 ILE A C 1
ATOM 775 O O . ILE A 1 97 ? -10.095 -2.004 24.367 1.00 78.12 97 ILE A O 1
ATOM 779 N N . GLU A 1 98 ? -11.009 -3.868 25.209 1.00 79.94 98 GLU A N 1
ATOM 780 C CA . GLU A 1 98 ? -10.427 -4.766 24.205 1.00 79.94 98 GLU A CA 1
ATOM 781 C C . GLU A 1 98 ? -10.973 -4.507 22.797 1.00 79.94 98 GLU A C 1
ATOM 783 O O . GLU A 1 98 ? -10.200 -4.495 21.837 1.00 79.94 98 GLU A O 1
ATOM 788 N N . ASP A 1 99 ? -12.280 -4.273 22.666 1.00 78.69 99 ASP A N 1
ATOM 789 C CA . ASP A 1 99 ? -12.913 -3.941 21.389 1.00 78.69 99 ASP A CA 1
ATOM 790 C C . ASP A 1 99 ? -12.424 -2.578 20.866 1.00 78.69 99 ASP A C 1
ATOM 792 O O . ASP A 1 99 ? -12.092 -2.466 19.685 1.00 78.69 99 ASP A O 1
ATOM 796 N N . LEU A 1 100 ? -12.277 -1.577 21.745 1.00 77.56 100 LEU A N 1
ATOM 797 C CA . LEU A 1 100 ? -11.714 -0.265 21.404 1.00 77.56 100 LEU A CA 1
ATOM 798 C C . LEU A 1 100 ? -10.242 -0.364 20.981 1.00 77.56 100 LEU A C 1
ATOM 800 O O . LEU A 1 100 ? -9.840 0.262 20.006 1.00 77.56 100 LEU A O 1
ATOM 804 N N . LYS A 1 101 ? -9.443 -1.198 21.656 1.00 82.44 101 LYS A N 1
ATOM 805 C CA . LYS A 1 101 ? -8.051 -1.457 21.266 1.00 82.44 101 LYS A CA 1
ATOM 806 C C . LYS A 1 101 ? -7.959 -2.073 19.868 1.00 82.44 101 LYS A C 1
ATOM 808 O O . LYS A 1 101 ? -7.142 -1.637 19.063 1.00 82.44 101 LYS A O 1
ATOM 813 N N . LYS A 1 102 ? -8.766 -3.102 19.580 1.00 82.81 102 LYS A N 1
ATOM 814 C CA . LYS A 1 102 ? -8.790 -3.752 18.255 1.00 82.81 102 LYS A CA 1
ATOM 815 C C . LYS A 1 102 ? -9.193 -2.765 17.167 1.00 82.81 102 LYS A C 1
ATOM 817 O O . LYS A 1 102 ? -8.562 -2.741 16.117 1.00 82.81 102 LYS A O 1
ATOM 822 N N . PHE A 1 103 ? -10.198 -1.944 17.459 1.00 80.88 103 PHE A N 1
ATOM 823 C CA . PHE A 1 103 ? -10.636 -0.880 16.573 1.00 80.88 103 PHE A CA 1
ATOM 824 C C . PHE A 1 103 ? -9.508 0.120 16.290 1.00 80.88 103 PHE A C 1
ATOM 826 O O . PHE A 1 103 ? -9.188 0.337 15.127 1.00 80.88 103 PHE A O 1
ATOM 833 N N . LEU A 1 104 ? -8.834 0.646 17.319 1.00 83.44 104 LEU A N 1
ATOM 834 C CA . LEU A 1 104 ? -7.696 1.559 17.147 1.00 83.44 104 LEU A CA 1
ATOM 835 C C . LEU A 1 104 ? -6.584 0.953 16.289 1.00 83.44 104 LEU A C 1
ATOM 837 O O . LEU A 1 104 ? -6.137 1.589 15.345 1.00 83.44 104 LEU A O 1
ATOM 841 N N . MET A 1 105 ? -6.210 -0.305 16.534 1.00 86.50 105 MET A N 1
ATOM 842 C CA . MET A 1 105 ? -5.206 -0.988 15.710 1.00 86.50 105 MET A CA 1
ATOM 843 C C . MET A 1 105 ? -5.630 -1.111 14.238 1.00 86.50 105 MET A C 1
ATOM 845 O O . MET A 1 105 ? -4.790 -1.018 13.337 1.00 86.50 105 MET A O 1
ATOM 849 N N . ALA A 1 106 ? -6.920 -1.341 13.977 1.00 85.25 106 ALA A N 1
ATOM 850 C CA . ALA A 1 106 ? -7.452 -1.360 12.620 1.00 85.25 106 ALA A CA 1
ATOM 851 C C . ALA A 1 106 ? -7.422 0.040 11.990 1.00 85.25 106 ALA A C 1
ATOM 853 O O . ALA A 1 106 ? -7.057 0.163 10.822 1.00 85.25 106 ALA A O 1
ATOM 854 N N . MET A 1 107 ? -7.736 1.088 12.758 1.00 84.19 107 MET A N 1
ATOM 855 C CA . MET A 1 107 ? -7.675 2.474 12.287 1.00 84.19 107 MET A CA 1
ATOM 856 C C . MET A 1 107 ? -6.236 2.912 12.004 1.00 84.19 107 MET A C 1
ATOM 858 O O . MET A 1 107 ? -5.999 3.530 10.972 1.00 84.19 107 MET A O 1
ATOM 862 N N . ASP A 1 108 ? -5.268 2.528 12.842 1.00 88.06 108 ASP A N 1
ATOM 863 C CA . ASP A 1 108 ? -3.842 2.802 12.615 1.00 88.06 108 ASP A CA 1
ATOM 864 C C . ASP A 1 108 ? -3.370 2.112 11.329 1.00 88.06 108 ASP A C 1
ATOM 866 O O . ASP A 1 108 ? -2.686 2.703 10.495 1.00 88.06 108 ASP A O 1
ATOM 870 N N . SER A 1 109 ? -3.801 0.861 11.128 1.00 88.94 109 SER A N 1
ATOM 871 C CA . SER A 1 109 ? -3.506 0.105 9.907 1.00 88.94 109 SER A CA 1
ATOM 872 C C . SER A 1 109 ? -4.104 0.775 8.669 1.00 88.94 109 SER A C 1
ATOM 874 O O . SER A 1 109 ? -3.446 0.847 7.634 1.00 88.94 109 SER A O 1
ATOM 876 N N . ILE A 1 110 ? -5.338 1.275 8.769 1.00 89.50 110 ILE A N 1
ATOM 877 C CA . ILE A 1 110 ? -5.992 2.049 7.713 1.00 89.50 110 ILE A CA 1
ATOM 878 C C . ILE A 1 110 ? -5.228 3.348 7.434 1.00 89.50 110 ILE A C 1
ATOM 880 O O . ILE A 1 110 ? -4.982 3.654 6.268 1.00 89.50 110 ILE A O 1
ATOM 884 N N . ASN A 1 111 ? -4.836 4.087 8.474 1.00 88.81 111 ASN A N 1
ATOM 885 C CA . ASN A 1 111 ? -4.124 5.353 8.330 1.00 88.81 111 ASN A CA 1
ATOM 886 C C . ASN A 1 111 ? -2.818 5.164 7.557 1.00 88.81 111 ASN A C 1
ATOM 888 O O . ASN A 1 111 ? -2.605 5.838 6.554 1.00 88.81 111 ASN A O 1
ATOM 892 N N . ILE A 1 112 ? -2.021 4.165 7.944 1.00 92.12 112 ILE A N 1
ATOM 893 C CA . ILE A 1 112 ? -0.772 3.822 7.252 1.00 92.12 112 ILE A CA 1
ATOM 894 C C . ILE A 1 112 ? -1.029 3.493 5.773 1.00 92.12 112 ILE A C 1
ATOM 896 O O . ILE A 1 112 ? -0.314 3.977 4.901 1.00 92.12 112 ILE A O 1
ATOM 900 N N . LEU A 1 113 ? -2.062 2.702 5.456 1.00 93.69 113 LEU A N 1
ATOM 901 C CA . LEU A 1 113 ? -2.387 2.355 4.064 1.00 93.69 113 LEU A CA 1
ATOM 902 C C . LEU A 1 113 ? -2.771 3.586 3.227 1.00 93.69 113 LEU A C 1
ATOM 904 O O . LEU A 1 113 ? -2.358 3.698 2.071 1.00 93.69 113 LEU A O 1
ATOM 908 N N . VAL A 1 114 ? -3.537 4.514 3.808 1.00 90.38 114 VAL A N 1
ATOM 909 C CA . VAL A 1 114 ? -3.945 5.766 3.153 1.00 90.38 114 VAL A CA 1
ATOM 910 C C . VAL A 1 114 ? -2.752 6.706 2.967 1.00 90.38 114 VAL A C 1
ATOM 912 O O . VAL A 1 114 ? -2.600 7.291 1.894 1.00 90.38 114 VAL A O 1
ATOM 915 N N . GLU A 1 115 ? -1.894 6.849 3.977 1.00 91.62 115 GLU A N 1
ATOM 916 C CA . GLU A 1 115 ? -0.665 7.647 3.897 1.00 91.62 115 GLU A CA 1
ATOM 917 C C . GLU A 1 115 ? 0.280 7.103 2.826 1.00 91.62 115 GLU A C 1
ATOM 919 O O . GLU A 1 115 ? 0.732 7.855 1.959 1.00 91.62 115 GLU A O 1
ATOM 924 N N . TYR A 1 116 ? 0.497 5.786 2.815 1.00 95.12 116 TYR A N 1
ATOM 925 C CA . TYR A 1 116 ? 1.291 5.123 1.788 1.00 95.12 116 TYR A CA 1
ATOM 926 C C . TYR A 1 116 ? 0.711 5.367 0.397 1.00 95.12 116 TYR A C 1
ATOM 928 O O . TYR A 1 116 ? 1.445 5.785 -0.495 1.00 95.12 116 TYR A O 1
ATOM 936 N N . SER A 1 117 ? -0.602 5.196 0.212 1.00 93.69 117 SER A N 1
ATOM 937 C CA . SER A 1 117 ? -1.258 5.478 -1.068 1.00 93.69 117 SER A CA 1
ATOM 938 C C . SER A 1 117 ? -1.052 6.924 -1.537 1.00 93.69 117 SER A C 1
ATOM 940 O O . SER A 1 117 ? -0.813 7.129 -2.726 1.00 93.69 117 SER A O 1
ATOM 942 N N . LYS A 1 118 ? -1.126 7.915 -0.640 1.00 91.81 118 LYS A N 1
ATOM 943 C CA . LYS A 1 118 ? -0.898 9.332 -0.982 1.00 91.81 118 LYS A CA 1
ATOM 944 C C . LYS A 1 118 ? 0.553 9.588 -1.388 1.00 91.81 118 LYS A C 1
ATOM 946 O O . LYS A 1 118 ? 0.809 10.318 -2.341 1.00 91.81 118 LYS A O 1
ATOM 951 N N . ALA A 1 119 ? 1.510 8.962 -0.705 1.00 94.38 119 ALA A N 1
ATOM 952 C CA . ALA A 1 119 ? 2.928 9.067 -1.043 1.00 94.38 119 ALA A CA 1
ATOM 953 C C . ALA A 1 119 ? 3.282 8.402 -2.390 1.00 94.38 119 ALA A C 1
ATOM 955 O O . ALA A 1 119 ? 4.315 8.735 -2.983 1.00 94.38 119 ALA A O 1
ATOM 956 N N . MET A 1 120 ? 2.429 7.503 -2.903 1.00 95.69 120 MET A N 1
ATOM 957 C CA . MET A 1 120 ? 2.606 6.900 -4.225 1.00 95.69 120 MET A CA 1
ATOM 958 C C . MET A 1 120 ? 2.290 7.851 -5.382 1.00 95.69 120 MET A C 1
ATOM 960 O O . MET A 1 120 ? 2.920 7.711 -6.421 1.00 95.69 120 MET A O 1
ATOM 964 N N . ASP A 1 121 ? 1.398 8.835 -5.227 1.00 94.25 121 ASP A N 1
ATOM 965 C CA . ASP A 1 121 ? 1.032 9.762 -6.316 1.00 94.25 121 ASP A CA 1
ATOM 966 C C . ASP A 1 121 ? 2.242 10.487 -6.935 1.00 94.25 121 ASP A C 1
ATOM 968 O O . ASP A 1 121 ? 2.537 10.264 -8.111 1.00 94.25 121 ASP A O 1
ATOM 972 N N . PRO A 1 122 ? 3.035 11.266 -6.169 1.00 95.69 122 PRO A N 1
ATOM 973 C CA . PRO A 1 122 ? 4.229 11.904 -6.723 1.00 95.69 122 PRO A CA 1
ATOM 974 C C . PRO A 1 122 ? 5.310 10.889 -7.124 1.00 95.69 122 PRO A C 1
ATOM 976 O O . PRO A 1 122 ? 6.206 11.208 -7.900 1.00 95.69 122 PRO A O 1
ATOM 979 N N . TRP A 1 123 ? 5.272 9.668 -6.581 1.00 96.06 123 TRP A N 1
ATOM 980 C CA . TRP A 1 123 ? 6.220 8.619 -6.950 1.00 96.06 123 TRP A CA 1
ATOM 981 C C . TRP A 1 123 ? 5.924 8.044 -8.342 1.00 96.06 123 TRP A C 1
ATOM 983 O O . TRP A 1 123 ? 6.849 7.863 -9.133 1.00 96.06 123 TRP A O 1
ATOM 993 N N . ILE A 1 124 ? 4.648 7.803 -8.652 1.00 96.19 124 ILE A N 1
ATOM 994 C CA . ILE A 1 124 ? 4.171 7.348 -9.963 1.00 96.19 124 ILE A CA 1
ATOM 995 C C . ILE A 1 124 ? 4.576 8.362 -11.039 1.00 96.19 124 ILE A C 1
ATOM 997 O O . ILE A 1 124 ? 5.178 7.976 -12.044 1.00 96.19 124 ILE A O 1
ATOM 1001 N N . ASP A 1 125 ? 4.335 9.651 -10.783 1.00 94.25 125 ASP A N 1
ATOM 1002 C CA . ASP A 1 125 ? 4.706 10.734 -11.699 1.00 94.25 125 ASP A CA 1
ATOM 1003 C C . ASP A 1 125 ? 6.219 10.767 -11.959 1.00 94.25 125 ASP A C 1
ATOM 1005 O O . ASP A 1 125 ? 6.660 10.872 -13.103 1.00 94.25 125 ASP A O 1
ATOM 1009 N N . GLU A 1 126 ? 7.043 10.629 -10.917 1.00 93.81 126 GLU A N 1
ATOM 1010 C CA . GLU A 1 126 ? 8.500 10.591 -11.076 1.00 93.81 126 GLU A CA 1
ATOM 1011 C C . GLU A 1 126 ? 8.983 9.354 -11.842 1.00 93.81 126 GLU A C 1
ATOM 1013 O O . GLU A 1 126 ? 9.866 9.470 -12.691 1.00 93.81 126 GLU A O 1
ATOM 1018 N N . ALA A 1 127 ? 8.404 8.179 -11.581 1.00 92.31 127 ALA A N 1
ATOM 1019 C CA . ALA A 1 127 ? 8.754 6.949 -12.287 1.00 92.31 127 ALA A CA 1
ATOM 1020 C C . ALA A 1 127 ? 8.428 7.029 -13.786 1.00 92.31 127 ALA A C 1
ATOM 1022 O O . ALA A 1 127 ? 9.201 6.523 -14.604 1.00 92.31 127 ALA A O 1
ATOM 1023 N N . ALA A 1 128 ? 7.344 7.720 -14.161 1.00 89.62 128 ALA A N 1
ATOM 1024 C CA . ALA A 1 128 ? 6.993 7.964 -15.561 1.00 89.62 128 ALA A CA 1
ATOM 1025 C C . ALA A 1 128 ? 8.030 8.823 -16.309 1.00 89.62 128 ALA A C 1
ATOM 1027 O O . ALA A 1 128 ? 8.141 8.736 -17.533 1.00 89.62 128 ALA A O 1
ATOM 1028 N N . LEU A 1 129 ? 8.806 9.644 -15.592 1.00 90.12 129 LEU A N 1
ATOM 1029 C CA . LEU A 1 129 ? 9.817 10.530 -16.178 1.00 90.12 129 LEU A CA 1
ATOM 1030 C C . LEU A 1 129 ? 11.193 9.857 -16.349 1.00 90.12 129 LEU A C 1
ATOM 1032 O O . LEU A 1 129 ? 12.049 10.387 -17.065 1.00 90.12 129 LEU A O 1
ATOM 1036 N N . GLU A 1 130 ? 11.414 8.673 -15.767 1.00 86.69 130 GLU A N 1
ATOM 1037 C CA . GLU A 1 130 ? 12.684 7.928 -15.829 1.00 86.69 130 GLU A CA 1
ATOM 1038 C C . GLU A 1 130 ? 12.826 7.080 -17.107 1.00 86.69 130 GLU A C 1
ATOM 1040 O O . GLU A 1 130 ? 13.023 5.864 -17.089 1.00 86.69 130 GLU A O 1
ATOM 1045 N N . ILE A 1 131 ? 12.770 7.738 -18.265 1.00 74.06 131 ILE A N 1
ATOM 1046 C CA . ILE A 1 131 ? 12.773 7.089 -19.591 1.00 74.06 131 ILE A CA 1
ATOM 1047 C C . ILE A 1 131 ? 14.128 6.407 -19.913 1.00 74.06 131 ILE A C 1
ATOM 1049 O O . ILE A 1 131 ? 14.226 5.621 -20.855 1.00 74.06 131 ILE A O 1
ATOM 1053 N N . LYS A 1 132 ? 15.194 6.702 -19.153 1.00 72.06 132 LYS A N 1
ATOM 1054 C CA . LYS A 1 132 ? 16.580 6.289 -19.458 1.00 72.06 132 LYS A CA 1
ATOM 1055 C C . LYS A 1 132 ? 17.060 5.023 -18.748 1.00 72.06 132 LYS A C 1
ATOM 1057 O O . LYS A 1 132 ? 18.137 4.536 -19.084 1.00 72.06 132 LYS A O 1
ATOM 1062 N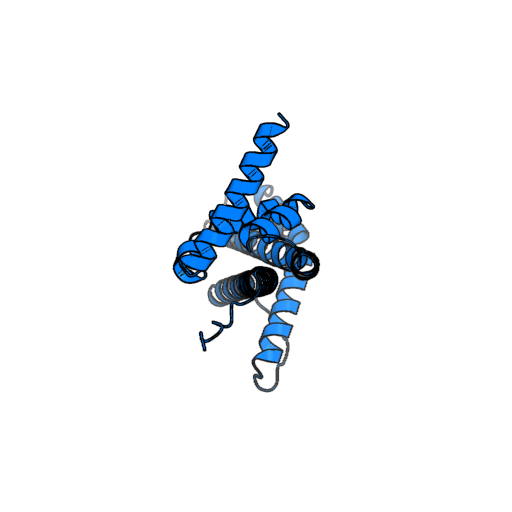 N . SER A 1 133 ? 16.326 4.517 -17.767 1.00 73.31 133 SER A N 1
ATOM 1063 C CA . SER A 1 133 ? 16.807 3.417 -16.930 1.00 73.31 133 SER A CA 1
ATOM 1064 C C . SER A 1 133 ? 16.653 2.054 -17.605 1.00 73.31 133 SER A C 1
ATOM 1066 O O . SER A 1 133 ? 15.700 1.794 -18.337 1.00 73.31 133 SER A O 1
ATOM 1068 N N . GLU A 1 134 ? 17.600 1.158 -17.324 1.00 80.31 134 GLU A N 1
ATOM 1069 C CA . GLU A 1 134 ? 17.743 -0.130 -18.020 1.00 80.31 134 GLU A CA 1
ATOM 1070 C C . GLU A 1 134 ? 16.700 -1.184 -17.603 1.00 80.31 134 GLU A C 1
ATOM 1072 O O . GLU A 1 134 ? 16.490 -2.165 -18.316 1.00 80.31 134 GLU A O 1
ATOM 1077 N N . SER A 1 135 ? 16.032 -1.005 -16.457 1.00 93.38 135 SER A N 1
ATOM 1078 C CA . SER A 1 135 ? 15.002 -1.925 -15.959 1.00 93.38 135 SER A CA 1
ATOM 1079 C C . SER A 1 135 ? 13.975 -1.228 -15.068 1.00 93.38 135 SER A C 1
ATOM 1081 O O . SER A 1 135 ? 14.290 -0.238 -14.404 1.00 93.38 135 SER A O 1
ATOM 1083 N N . ALA A 1 136 ? 12.764 -1.789 -14.989 1.00 94.69 136 ALA A N 1
ATOM 1084 C CA . ALA A 1 136 ? 11.716 -1.299 -14.090 1.00 94.69 136 ALA A CA 1
ATOM 1085 C C . ALA A 1 136 ? 12.164 -1.301 -12.613 1.00 94.69 136 ALA A C 1
ATOM 1087 O O . ALA A 1 136 ? 11.858 -0.374 -11.867 1.00 94.69 136 ALA A O 1
ATOM 1088 N N . ALA A 1 137 ? 12.952 -2.302 -12.202 1.00 96.44 137 ALA A N 1
ATOM 1089 C CA . ALA A 1 137 ? 13.498 -2.383 -10.847 1.00 96.44 137 ALA A CA 1
ATOM 1090 C C . ALA A 1 137 ? 14.454 -1.221 -10.533 1.00 96.44 137 ALA A C 1
ATOM 1092 O O . ALA A 1 137 ? 14.410 -0.675 -9.433 1.00 96.44 137 ALA A O 1
ATOM 1093 N N . GLN A 1 138 ? 15.284 -0.813 -11.501 1.00 95.44 138 GLN A N 1
ATOM 1094 C CA . GLN A 1 138 ? 16.178 0.334 -11.342 1.00 95.44 138 GLN A CA 1
ATOM 1095 C C . GLN A 1 138 ? 15.388 1.643 -11.231 1.00 95.44 138 GLN A C 1
ATOM 1097 O O . GLN A 1 138 ? 15.674 2.440 -10.346 1.00 95.44 138 GLN A O 1
ATOM 1102 N N . ILE A 1 139 ? 14.344 1.828 -12.050 1.00 95.38 139 ILE A N 1
ATOM 1103 C CA . ILE A 1 139 ? 13.458 3.006 -11.979 1.00 95.38 139 ILE A CA 1
ATOM 1104 C C . ILE A 1 139 ? 12.823 3.129 -10.596 1.00 95.38 139 ILE A C 1
ATOM 1106 O O . ILE A 1 139 ? 12.895 4.186 -9.968 1.00 95.38 139 ILE A O 1
ATOM 1110 N N . ILE A 1 140 ? 12.229 2.037 -10.107 1.00 96.50 140 ILE A N 1
ATOM 1111 C CA . ILE A 1 140 ? 11.597 1.992 -8.786 1.00 96.50 140 ILE A CA 1
ATOM 1112 C C . ILE A 1 140 ? 12.637 2.271 -7.695 1.00 96.50 140 ILE A C 1
ATOM 1114 O O . ILE A 1 140 ? 12.361 3.056 -6.794 1.00 96.50 140 ILE A O 1
ATOM 1118 N N . ALA A 1 141 ? 13.841 1.697 -7.782 1.00 95.56 141 ALA A N 1
ATOM 1119 C CA . ALA A 1 141 ? 14.902 1.935 -6.803 1.00 95.56 141 ALA A CA 1
ATOM 1120 C C . ALA A 1 141 ? 15.392 3.394 -6.789 1.00 95.56 141 ALA A C 1
ATOM 1122 O O . ALA A 1 141 ? 15.508 3.992 -5.715 1.00 95.56 141 ALA A O 1
ATOM 1123 N N . ASP A 1 142 ? 15.658 3.974 -7.961 1.00 93.75 142 ASP A N 1
ATOM 1124 C CA . ASP A 1 142 ? 16.193 5.332 -8.103 1.00 93.75 142 ASP A CA 1
ATOM 1125 C C . ASP A 1 142 ? 15.197 6.385 -7.618 1.00 93.75 142 ASP A C 1
ATOM 1127 O O . ASP A 1 142 ? 15.579 7.353 -6.958 1.00 93.75 142 ASP A O 1
ATOM 1131 N N . THR A 1 143 ? 13.912 6.189 -7.921 1.00 94.69 143 THR A N 1
ATOM 1132 C CA . THR A 1 143 ? 12.834 7.099 -7.507 1.00 94.69 143 THR A CA 1
ATOM 1133 C C . THR A 1 143 ? 12.420 6.889 -6.051 1.00 94.69 143 THR A C 1
ATOM 1135 O O . THR A 1 143 ? 12.120 7.868 -5.362 1.00 94.69 143 THR A O 1
ATOM 1138 N N . ALA A 1 144 ? 12.473 5.655 -5.533 1.00 95.38 144 ALA A N 1
ATOM 1139 C CA . ALA A 1 144 ? 12.259 5.384 -4.111 1.00 95.38 144 ALA A CA 1
ATOM 1140 C C . ALA A 1 144 ? 13.352 6.014 -3.244 1.00 95.38 144 ALA A C 1
ATOM 1142 O O . ALA A 1 144 ? 13.050 6.644 -2.238 1.00 95.38 144 ALA A O 1
ATOM 1143 N N . SER A 1 145 ? 14.621 5.919 -3.653 1.00 93.44 145 SER A N 1
ATOM 1144 C CA . SER A 1 145 ? 15.766 6.415 -2.869 1.00 93.44 145 SER A CA 1
ATOM 1145 C C . SER A 1 145 ? 15.759 7.933 -2.633 1.00 93.44 145 SER A C 1
ATOM 1147 O O . SER A 1 145 ? 16.513 8.428 -1.798 1.00 93.44 145 SER A O 1
ATOM 1149 N N . ARG A 1 146 ? 14.915 8.685 -3.353 1.00 92.75 146 ARG A N 1
ATOM 1150 C CA . ARG A 1 146 ? 14.749 10.141 -3.206 1.00 92.75 146 ARG A CA 1
ATOM 1151 C C . ARG A 1 146 ? 13.869 10.529 -2.019 1.00 92.75 146 ARG A C 1
ATOM 1153 O O . ARG A 1 146 ? 13.913 11.684 -1.604 1.00 92.75 146 ARG A O 1
ATOM 1160 N N . ASN A 1 147 ? 13.072 9.600 -1.489 1.00 93.25 147 ASN A N 1
ATOM 1161 C CA . ASN A 1 147 ? 12.162 9.860 -0.380 1.00 93.25 147 ASN A CA 1
ATOM 1162 C C . ASN A 1 147 ? 12.107 8.646 0.577 1.00 93.25 147 ASN A C 1
ATOM 1164 O O . ASN A 1 147 ? 11.750 7.550 0.137 1.00 93.25 147 ASN A O 1
ATOM 1168 N N . PRO A 1 148 ? 12.417 8.816 1.878 1.00 93.19 148 PRO A N 1
ATOM 1169 C CA . PRO A 1 148 ? 12.401 7.721 2.851 1.00 93.19 148 PRO A CA 1
ATOM 1170 C C . PRO A 1 148 ? 11.047 6.999 2.951 1.00 93.19 148 PRO A C 1
ATOM 1172 O O . PRO A 1 148 ? 11.042 5.777 3.100 1.00 93.19 148 PRO A O 1
ATOM 1175 N N . ASP A 1 149 ? 9.925 7.699 2.769 1.00 93.62 149 ASP A N 1
ATOM 1176 C CA . ASP A 1 149 ? 8.582 7.109 2.826 1.00 93.62 149 ASP A CA 1
ATOM 1177 C C . ASP A 1 149 ? 8.395 6.070 1.712 1.00 93.62 149 ASP A C 1
ATOM 1179 O O . ASP A 1 149 ? 7.840 4.996 1.924 1.00 93.62 149 ASP A O 1
ATOM 1183 N N . ARG A 1 150 ? 8.941 6.325 0.515 1.00 95.81 150 ARG A N 1
ATOM 1184 C CA . ARG A 1 150 ? 8.878 5.382 -0.618 1.00 95.81 150 ARG A CA 1
ATOM 1185 C C . ARG A 1 150 ? 9.681 4.116 -0.341 1.00 95.81 150 ARG A C 1
ATOM 1187 O O . ARG A 1 150 ? 9.273 3.019 -0.723 1.00 95.81 150 ARG A O 1
ATOM 1194 N N . VAL A 1 151 ? 10.811 4.255 0.351 1.00 95.19 151 VAL A N 1
ATOM 1195 C CA . VAL A 1 151 ? 11.620 3.116 0.801 1.00 95.19 151 VAL A CA 1
ATOM 1196 C C . VAL A 1 151 ? 10.864 2.305 1.854 1.00 95.19 151 VAL A C 1
ATOM 1198 O O . VAL A 1 151 ? 10.900 1.072 1.828 1.00 95.19 151 VAL A O 1
ATOM 1201 N N . GLU A 1 152 ? 10.159 2.969 2.768 1.00 95.31 152 GLU A N 1
ATOM 1202 C CA . GLU A 1 152 ? 9.302 2.310 3.753 1.00 95.31 152 GLU A CA 1
ATOM 1203 C C . GLU A 1 152 ? 8.153 1.544 3.083 1.00 95.31 152 GLU A C 1
ATOM 1205 O O . GLU A 1 152 ? 7.984 0.353 3.351 1.00 95.31 152 GLU A O 1
ATOM 1210 N N . ILE A 1 153 ? 7.447 2.173 2.139 1.00 96.38 153 ILE A N 1
ATOM 1211 C CA . ILE A 1 153 ? 6.368 1.556 1.350 1.00 96.38 153 ILE A CA 1
ATOM 1212 C C . ILE A 1 153 ? 6.879 0.317 0.614 1.00 96.38 153 ILE A C 1
ATOM 1214 O O . ILE A 1 153 ? 6.275 -0.755 0.692 1.00 96.38 153 ILE A O 1
ATOM 1218 N N . LEU A 1 154 ? 8.028 0.424 -0.060 1.00 95.81 154 LEU A N 1
ATOM 1219 C CA . LEU A 1 154 ? 8.631 -0.703 -0.770 1.00 95.81 154 LEU A CA 1
ATOM 1220 C C . LEU A 1 154 ? 8.963 -1.860 0.184 1.00 95.81 154 LEU A C 1
ATOM 1222 O O . LEU A 1 154 ? 8.685 -3.024 -0.118 1.00 95.81 154 LEU A O 1
ATOM 1226 N N . ASN A 1 155 ? 9.515 -1.549 1.359 1.00 94.31 155 ASN A N 1
ATOM 1227 C CA . ASN A 1 155 ? 9.800 -2.539 2.396 1.00 94.31 155 ASN A CA 1
ATOM 1228 C C . ASN A 1 155 ? 8.527 -3.191 2.943 1.00 94.31 155 ASN A C 1
ATOM 1230 O O . ASN A 1 155 ? 8.516 -4.405 3.170 1.00 94.31 155 ASN A O 1
ATOM 1234 N N . TYR A 1 156 ? 7.471 -2.408 3.156 1.00 95.12 156 TYR A N 1
ATOM 1235 C CA . TYR A 1 156 ? 6.168 -2.909 3.572 1.00 95.12 156 TYR A CA 1
ATOM 1236 C C . TYR A 1 156 ? 5.620 -3.903 2.544 1.00 95.12 156 TYR A C 1
ATOM 1238 O O . TYR A 1 156 ? 5.305 -5.037 2.911 1.00 95.12 156 TYR A O 1
ATOM 1246 N N . ILE A 1 157 ? 5.601 -3.536 1.259 1.00 95.44 157 ILE A N 1
ATOM 1247 C CA . ILE A 1 157 ? 5.137 -4.398 0.160 1.00 95.44 157 ILE A CA 1
ATOM 1248 C C . ILE A 1 157 ? 5.957 -5.694 0.108 1.00 95.44 157 ILE A C 1
ATOM 1250 O O . ILE A 1 157 ? 5.387 -6.784 0.071 1.00 95.44 157 ILE A O 1
ATOM 1254 N N . CYS A 1 158 ? 7.289 -5.600 0.196 1.00 93.62 158 CYS A N 1
ATOM 1255 C CA . CYS A 1 158 ? 8.172 -6.770 0.180 1.00 93.62 158 CYS A CA 1
ATOM 1256 C C . CYS A 1 158 ? 7.942 -7.720 1.362 1.00 93.62 158 CYS A C 1
ATOM 1258 O O . CYS A 1 158 ? 8.179 -8.920 1.232 1.00 93.62 158 CYS A O 1
ATOM 1260 N N . LYS A 1 159 ? 7.534 -7.218 2.532 1.00 93.25 159 LYS A N 1
ATOM 1261 C CA . LYS A 1 159 ? 7.374 -8.026 3.755 1.00 93.25 159 LYS A CA 1
ATOM 1262 C C . LYS A 1 159 ? 5.944 -8.513 3.975 1.00 93.25 159 LYS A C 1
ATOM 1264 O O . LYS A 1 159 ? 5.737 -9.466 4.725 1.00 93.25 159 LYS A O 1
ATOM 1269 N N . ASN A 1 160 ? 4.958 -7.883 3.346 1.00 93.44 160 ASN A N 1
ATOM 1270 C CA . ASN A 1 160 ? 3.553 -8.181 3.577 1.00 93.44 160 ASN A CA 1
ATOM 1271 C C . ASN A 1 160 ? 3.083 -9.372 2.727 1.00 93.44 160 ASN A C 1
ATOM 1273 O O . ASN A 1 160 ? 3.131 -9.340 1.498 1.00 93.44 160 ASN A O 1
ATOM 1277 N N . SER A 1 161 ? 2.587 -10.426 3.381 1.00 94.19 161 SER A N 1
ATOM 1278 C CA . SER A 1 161 ? 2.176 -11.668 2.714 1.00 94.19 161 SER A CA 1
ATOM 1279 C C . SER A 1 161 ? 1.057 -11.478 1.692 1.00 94.19 161 SER A C 1
ATOM 1281 O O . SER A 1 161 ? 1.050 -12.185 0.692 1.00 94.19 161 SER A O 1
ATOM 1283 N N . TYR A 1 162 ? 0.150 -10.522 1.911 1.00 93.12 162 TYR A N 1
ATOM 1284 C CA . TYR A 1 162 ? -0.917 -10.199 0.959 1.00 93.12 162 TYR A CA 1
ATOM 1285 C C . TYR A 1 162 ? -0.328 -9.775 -0.390 1.00 93.12 162 TYR A C 1
ATOM 1287 O O . TYR A 1 162 ? -0.660 -10.340 -1.427 1.00 93.12 162 TYR A O 1
ATOM 1295 N N . PHE A 1 163 ? 0.637 -8.852 -0.378 1.00 94.25 163 PHE A N 1
ATOM 1296 C CA . PHE A 1 163 ? 1.257 -8.382 -1.615 1.00 94.25 163 PHE A CA 1
ATOM 1297 C C . PHE A 1 163 ? 2.077 -9.476 -2.298 1.00 94.25 163 PHE A C 1
ATOM 1299 O O . PHE A 1 163 ? 1.982 -9.646 -3.510 1.00 94.25 163 PHE A O 1
ATOM 1306 N N . ARG A 1 164 ? 2.833 -10.260 -1.520 1.00 93.44 164 ARG A N 1
ATOM 1307 C CA . ARG A 1 164 ? 3.681 -11.345 -2.042 1.00 93.44 164 ARG A CA 1
ATOM 1308 C C . ARG A 1 164 ? 2.895 -12.509 -2.651 1.00 93.44 164 ARG A C 1
ATOM 1310 O O . ARG A 1 164 ? 3.392 -13.138 -3.579 1.00 93.44 164 ARG A O 1
ATOM 1317 N N . ASN A 1 165 ? 1.737 -12.841 -2.079 1.00 92.31 165 ASN A N 1
ATOM 1318 C CA . ASN A 1 165 ? 1.034 -14.089 -2.384 1.00 92.31 165 ASN A CA 1
ATOM 1319 C C . ASN A 1 165 ? -0.262 -13.888 -3.177 1.00 92.31 165 ASN A C 1
ATOM 1321 O O . ASN A 1 165 ? -0.672 -14.811 -3.876 1.00 92.31 165 ASN A O 1
ATOM 1325 N N . GLU A 1 166 ? -0.919 -12.734 -3.040 1.00 93.44 166 GLU A N 1
ATOM 1326 C CA . GLU A 1 166 ? -2.270 -12.502 -3.575 1.00 93.44 166 GLU A CA 1
ATOM 1327 C C . GLU A 1 166 ? -2.294 -11.404 -4.645 1.00 93.44 166 GLU A C 1
ATOM 1329 O O . GLU A 1 166 ? -3.025 -11.531 -5.625 1.00 93.44 166 GLU A O 1
ATOM 133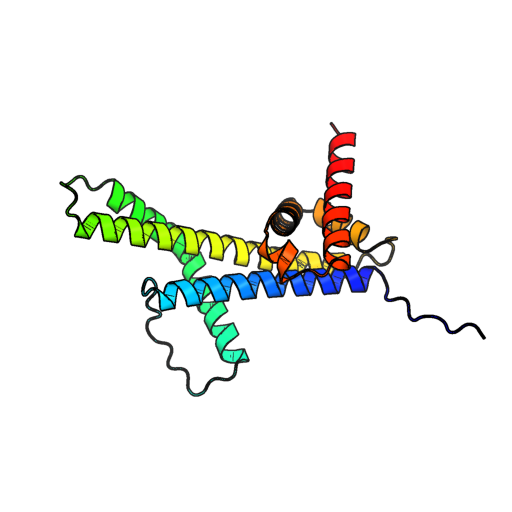4 N N . VAL A 1 167 ? -1.471 -10.360 -4.499 1.00 93.81 167 VAL A N 1
ATOM 1335 C CA . VAL A 1 167 ? -1.457 -9.216 -5.427 1.00 93.81 167 VAL A CA 1
ATOM 1336 C C . VAL A 1 167 ? -0.447 -9.407 -6.556 1.00 93.81 167 VAL A C 1
ATOM 1338 O O . VAL A 1 167 ? -0.804 -9.379 -7.734 1.00 93.81 167 VAL A O 1
ATOM 1341 N N . LEU A 1 168 ? 0.832 -9.567 -6.218 1.00 94.69 168 LEU A N 1
ATOM 1342 C CA . LEU A 1 168 ? 1.913 -9.520 -7.197 1.00 94.69 168 LEU A CA 1
ATOM 1343 C C . LEU A 1 168 ? 2.077 -10.866 -7.902 1.00 94.69 168 LEU A C 1
ATOM 1345 O O . LEU A 1 168 ? 2.185 -11.921 -7.275 1.00 94.69 168 LEU A O 1
ATOM 1349 N N . SER A 1 169 ? 2.178 -10.831 -9.228 1.00 95.62 169 SER A N 1
ATOM 1350 C CA . SER A 1 169 ? 2.691 -11.968 -9.987 1.00 95.62 169 SER A CA 1
ATOM 1351 C C . SER A 1 169 ? 4.168 -12.210 -9.659 1.00 95.62 169 SER A C 1
ATOM 1353 O O . SER A 1 169 ? 4.872 -11.334 -9.158 1.00 95.62 169 SER A O 1
ATOM 1355 N N . LYS A 1 170 ? 4.686 -13.393 -10.011 1.00 94.88 170 LYS A N 1
ATOM 1356 C CA . LYS A 1 170 ? 6.106 -13.726 -9.793 1.00 94.88 170 LYS A CA 1
ATOM 1357 C C . LYS A 1 170 ? 7.064 -12.713 -10.431 1.00 94.88 170 LYS A C 1
ATOM 1359 O O . LYS A 1 170 ? 8.099 -12.418 -9.848 1.00 94.88 170 LYS A O 1
ATOM 1364 N N . ALA A 1 171 ? 6.731 -12.202 -11.618 1.00 94.62 171 ALA A N 1
ATOM 1365 C CA . ALA A 1 171 ? 7.568 -11.235 -12.324 1.00 94.62 171 ALA A CA 1
ATOM 1366 C C . ALA A 1 171 ? 7.536 -9.857 -11.649 1.00 94.62 171 ALA A C 1
ATOM 1368 O O . ALA A 1 171 ? 8.582 -9.245 -11.460 1.00 94.62 171 ALA A O 1
ATOM 1369 N N . GLU A 1 172 ? 6.353 -9.391 -11.241 1.00 96.00 172 GLU A N 1
ATOM 1370 C CA . GLU A 1 172 ? 6.208 -8.123 -10.517 1.00 96.00 172 GLU A CA 1
ATOM 1371 C C . GLU A 1 172 ? 6.899 -8.186 -9.150 1.00 96.00 172 GLU A C 1
ATOM 1373 O O . GLU A 1 172 ? 7.616 -7.261 -8.781 1.00 96.00 172 GLU A O 1
ATOM 1378 N N . LEU A 1 173 ? 6.761 -9.301 -8.426 1.00 95.31 173 LEU A N 1
ATOM 1379 C CA . LEU A 1 173 ? 7.445 -9.500 -7.151 1.00 95.31 173 LEU A CA 1
ATOM 1380 C C . LEU A 1 173 ? 8.971 -9.432 -7.309 1.00 95.31 173 LEU A C 1
ATOM 1382 O O . LEU A 1 173 ? 9.624 -8.751 -6.522 1.00 95.31 173 LEU A O 1
ATOM 1386 N N . GLU A 1 174 ? 9.535 -10.061 -8.345 1.00 96.25 174 GLU A N 1
ATOM 1387 C CA . GLU A 1 174 ? 10.977 -9.983 -8.621 1.00 96.25 174 GLU A CA 1
ATOM 1388 C C . GLU A 1 174 ? 11.425 -8.543 -8.913 1.00 96.25 174 GLU A C 1
ATOM 1390 O O . GLU A 1 174 ? 12.508 -8.147 -8.483 1.00 96.25 174 GLU A O 1
ATOM 1395 N N . ILE A 1 175 ? 10.606 -7.736 -9.601 1.00 96.69 175 ILE A N 1
ATOM 1396 C CA . ILE A 1 175 ? 10.898 -6.315 -9.849 1.00 96.69 175 ILE A CA 1
ATOM 1397 C C . ILE A 1 175 ? 10.988 -5.549 -8.521 1.00 96.69 175 ILE A C 1
ATOM 1399 O O . ILE A 1 175 ? 11.977 -4.852 -8.282 1.00 96.69 175 ILE A O 1
ATOM 1403 N N . VAL A 1 176 ? 9.991 -5.709 -7.645 1.00 96.25 176 VAL A N 1
ATOM 1404 C CA . VAL A 1 176 ? 9.921 -5.023 -6.343 1.00 96.25 176 VAL A CA 1
ATOM 1405 C C . VAL A 1 176 ? 11.067 -5.472 -5.422 1.00 96.25 176 VAL A C 1
ATOM 1407 O O . VAL A 1 176 ? 11.767 -4.635 -4.848 1.00 96.25 176 VAL A O 1
ATOM 1410 N N . GLU A 1 177 ? 11.325 -6.780 -5.320 1.00 95.94 177 GLU A N 1
ATOM 1411 C CA . GLU A 1 177 ? 12.414 -7.324 -4.495 1.00 95.94 177 GLU A CA 1
ATOM 1412 C C . GLU A 1 177 ? 13.801 -6.946 -5.048 1.00 95.94 177 GLU A C 1
ATOM 1414 O O . GLU A 1 177 ? 14.741 -6.699 -4.286 1.00 95.94 177 GLU A O 1
ATOM 1419 N N . SER A 1 178 ? 13.954 -6.851 -6.371 1.00 96.62 178 SER A N 1
ATOM 1420 C CA . SER A 1 178 ? 15.180 -6.343 -6.999 1.00 96.62 178 SER A CA 1
ATOM 1421 C C . SER A 1 178 ? 15.406 -4.869 -6.698 1.00 96.62 178 SER A C 1
ATOM 1423 O O . SER A 1 178 ? 16.519 -4.504 -6.324 1.00 96.62 178 SER A O 1
ATOM 1425 N N . ALA A 1 179 ? 14.362 -4.041 -6.778 1.00 96.25 179 ALA A N 1
ATOM 1426 C CA . ALA A 1 179 ? 14.448 -2.634 -6.408 1.00 96.25 179 ALA A CA 1
ATOM 1427 C C . ALA A 1 179 ? 14.896 -2.469 -4.945 1.00 96.25 179 ALA A C 1
ATOM 1429 O O . ALA A 1 179 ? 15.842 -1.733 -4.663 1.00 96.25 179 ALA A O 1
ATOM 1430 N N . ALA A 1 180 ? 14.308 -3.235 -4.020 1.00 94.06 180 ALA A N 1
ATOM 1431 C CA . ALA A 1 180 ? 14.696 -3.214 -2.608 1.00 94.06 180 ALA A CA 1
ATOM 1432 C C . ALA A 1 180 ? 16.166 -3.630 -2.394 1.00 94.06 180 ALA A C 1
ATOM 1434 O O . ALA A 1 180 ? 16.891 -2.994 -1.624 1.00 94.06 180 ALA A O 1
ATOM 1435 N N . ARG A 1 181 ? 16.645 -4.658 -3.113 1.00 94.38 181 ARG A N 1
ATOM 1436 C CA . ARG A 1 181 ? 18.062 -5.072 -3.083 1.00 94.38 181 ARG A CA 1
ATOM 1437 C C . ARG A 1 181 ? 19.000 -3.989 -3.616 1.00 94.38 181 ARG A C 1
ATOM 1439 O O . ARG A 1 181 ? 20.062 -3.786 -3.028 1.00 94.38 181 ARG A O 1
ATOM 1446 N N . ILE A 1 182 ? 18.619 -3.295 -4.692 1.00 94.12 182 ILE A N 1
ATOM 1447 C CA . ILE A 1 182 ? 19.397 -2.185 -5.260 1.00 94.12 182 ILE A CA 1
ATOM 1448 C C . ILE A 1 182 ? 19.566 -1.077 -4.217 1.00 94.12 182 ILE A C 1
ATOM 1450 O O . ILE A 1 182 ? 20.693 -0.635 -3.994 1.00 94.12 182 ILE A O 1
ATOM 1454 N N . ILE A 1 183 ? 18.491 -0.679 -3.533 1.00 92.38 183 ILE A N 1
ATOM 1455 C CA . ILE A 1 183 ? 18.535 0.360 -2.490 1.00 92.38 183 ILE A CA 1
ATOM 1456 C C . ILE A 1 183 ? 19.502 -0.044 -1.366 1.00 92.38 183 ILE A C 1
ATOM 1458 O O . ILE A 1 183 ? 20.426 0.703 -1.045 1.00 92.38 183 ILE A O 1
ATOM 1462 N N . LEU A 1 184 ? 19.365 -1.264 -0.830 1.00 88.00 184 LEU A N 1
ATOM 1463 C CA . LEU A 1 184 ? 20.232 -1.771 0.244 1.00 88.00 184 LEU A CA 1
ATOM 1464 C C . LEU A 1 184 ? 21.712 -1.829 -0.163 1.00 88.00 184 LEU A C 1
ATOM 1466 O O . LEU A 1 184 ? 22.598 -1.496 0.628 1.00 88.00 184 LEU A O 1
ATOM 1470 N N . ALA A 1 185 ? 21.995 -2.238 -1.401 1.00 87.81 185 ALA A N 1
ATOM 1471 C CA . ALA A 1 185 ? 23.357 -2.293 -1.921 1.00 87.81 185 ALA A CA 1
ATOM 1472 C C . ALA A 1 185 ? 23.999 -0.900 -2.037 1.00 87.81 185 ALA A C 1
ATOM 1474 O O . ALA A 1 185 ? 25.214 -0.781 -1.870 1.00 87.81 185 ALA A O 1
ATOM 1475 N N . HIS A 1 186 ? 23.209 0.146 -2.300 1.00 81.06 186 HIS A N 1
ATOM 1476 C CA . HIS A 1 186 ? 23.694 1.526 -2.329 1.00 81.06 186 HIS A CA 1
ATOM 1477 C C . HIS A 1 186 ? 23.907 2.092 -0.921 1.00 81.06 186 HIS A C 1
ATOM 1479 O O . HIS A 1 186 ? 24.929 2.736 -0.688 1.00 81.06 186 HIS A O 1
ATOM 1485 N N . SER A 1 187 ? 23.029 1.788 0.040 1.00 76.06 187 SER A N 1
ATOM 1486 C CA . SER A 1 187 ? 23.193 2.223 1.437 1.00 76.06 187 SER A CA 1
ATOM 1487 C C . SER A 1 187 ? 24.475 1.678 2.083 1.00 76.06 187 SER A C 1
ATOM 1489 O O . SER A 1 187 ? 25.159 2.405 2.796 1.00 76.06 187 SER A O 1
ATOM 1491 N N . ASN A 1 188 ? 24.856 0.434 1.771 1.00 69.00 188 ASN A N 1
ATOM 1492 C CA . ASN A 1 188 ? 26.065 -0.207 2.310 1.00 69.00 188 ASN A CA 1
ATOM 1493 C C . ASN A 1 188 ? 27.385 0.277 1.681 1.00 69.00 188 ASN A C 1
ATOM 1495 O O . ASN A 1 188 ? 28.451 -0.116 2.141 1.00 69.00 188 ASN A O 1
ATOM 1499 N N . LYS A 1 189 ? 27.343 1.083 0.611 1.00 61.00 189 LYS A N 1
ATOM 1500 C CA . LYS A 1 189 ? 28.548 1.664 -0.014 1.00 61.00 189 LYS A CA 1
ATOM 1501 C C . LYS A 1 189 ? 28.914 3.044 0.540 1.00 61.00 189 LYS A C 1
ATOM 1503 O O . LYS A 1 189 ? 29.984 3.549 0.214 1.00 61.00 189 LYS A O 1
ATOM 1508 N N . ILE A 1 190 ? 28.018 3.663 1.309 1.00 56.25 190 ILE A N 1
ATOM 1509 C CA . ILE A 1 190 ? 28.162 5.028 1.844 1.00 56.25 190 ILE A CA 1
ATOM 1510 C C . ILE A 1 190 ? 28.440 4.998 3.367 1.00 56.25 190 ILE A C 1
ATOM 1512 O O . ILE A 1 190 ? 28.798 6.024 3.941 1.00 56.25 190 ILE A O 1
ATOM 1516 N N . GLY A 1 191 ? 28.308 3.835 4.020 1.00 43.78 191 GLY A N 1
ATOM 1517 C CA . GLY A 1 191 ? 28.695 3.599 5.420 1.00 43.78 191 GLY A CA 1
ATOM 1518 C C . GLY A 1 191 ? 30.066 2.952 5.540 1.00 43.78 191 GLY A C 1
ATOM 1519 O O . GLY A 1 191 ? 30.786 3.307 6.497 1.00 43.78 191 GLY A O 1
#

Organism: NCBI:txid425595

Secondary structure (DSSP, 8-state):
---------HHHHHHHHHHHHHHHHHHHHHHHHHHHHHTTS---------S--HHHHHHHHHHHHHHHHHHHHHHHHHHHHHHH--S---HHHHHHHHHHHHHHHHHHHHHHHHHHHHHHHHHHHHHHH-TT-SSHHHHHHHHHTT-HHHHHHHHHHHH-HHIIIII--HHHHHHHHHHHHHHHHHHTTT-